Protein AF-A0A2D6PUM5-F1 (afdb_monomer_lite)

Sequence (267 aa):
MSTTRRLLLVLLCAFVGPGLAQDPVAIPAAQADPVVQARAKNLAVWRRQYRPQAAALAKEKVTGWVMIVEGMLLPVDGKGKVMPGTRWPDLVALAERLHPGAVHRFLFQVGEDGDQAHFYTMGEFPHGIGSGLVTAVRKATSSGWLSTPHQIWLKSKSNSESTIISEPDPKGIPYVPFSVGAPGGETKVSHAFGFASAFTGPAVVSEETARKLDLARYEIPGTMTLNRHAKCRRARARFVLKKAKADVVVGVAVWPKPAATKKFPPK

Foldseek 3Di:
DDDDDDDDDDDDDDDPDPPPPPDPPPDPPVDPDLLVVFVVLQVVLCVPPVVVCLVVCCVVPVWFKWKGFSNQIPDADPVRHHDGHPDQVVVVVVCCVVPVPTLAMEIDTRPPAAEAEFEFPPLVDQKAFEPQQVVQQVVQLPDDDPDDDQFDWDDDPPGDTDTDGFDQDVVRQTWAFWQKAAPNDDRDDTDTHGYGHRTPFGMGHEPVVCVVRSQSRYFGHYWYHYPVPWTFTKGWMWIQRPVSRGTGIGIYTHGYDPPPPPPPPDD

Radius of gyration: 25.67 Å; chains: 1; bounding box: 77×76×67 Å

Structure (mmCIF, N/CA/C/O backbone):
data_AF-A0A2D6PUM5-F1
#
_entry.id   AF-A0A2D6PUM5-F1
#
loop_
_atom_site.group_PDB
_atom_site.id
_atom_site.type_symbol
_atom_site.label_atom_id
_atom_site.label_alt_id
_atom_site.label_comp_id
_atom_site.label_asym_id
_atom_site.label_entity_id
_atom_site.label_seq_id
_atom_site.pdbx_PDB_ins_code
_atom_site.Cartn_x
_atom_site.Cartn_y
_atom_site.Cartn_z
_atom_site.occupancy
_atom_site.B_iso_or_equiv
_atom_site.auth_seq_id
_atom_site.auth_comp_id
_atom_site.auth_asym_id
_atom_site.auth_atom_id
_atom_site.pdbx_PDB_model_num
ATOM 1 N N . MET A 1 1 ? -45.441 60.726 -34.468 1.00 38.09 1 MET A N 1
ATOM 2 C CA . MET A 1 1 ? -45.667 60.551 -35.921 1.00 38.09 1 MET A CA 1
ATOM 3 C C . MET A 1 1 ? -45.031 59.215 -36.298 1.00 38.09 1 MET A C 1
ATOM 5 O O . MET A 1 1 ? -43.827 59.094 -36.152 1.00 38.09 1 MET A O 1
ATOM 9 N N . SER A 1 2 ? -45.809 58.123 -36.328 1.00 35.41 2 SER A N 1
ATOM 10 C CA . SER A 1 2 ? -46.219 57.402 -37.560 1.00 35.41 2 SER A CA 1
ATOM 11 C C . SER A 1 2 ? -45.014 57.138 -38.485 1.00 35.41 2 SER A C 1
ATOM 13 O O . SER A 1 2 ? -44.373 58.089 -38.906 1.00 35.41 2 SER A O 1
ATOM 15 N N . THR A 1 3 ? -44.646 55.921 -38.905 1.00 38.31 3 THR A N 1
ATOM 16 C CA . THR A 1 3 ? -45.496 54.975 -39.652 1.00 38.31 3 THR A CA 1
ATOM 17 C C . THR A 1 3 ? -44.756 53.627 -39.822 1.00 38.31 3 THR A C 1
ATOM 19 O O . THR A 1 3 ? -43.694 53.568 -40.425 1.00 38.31 3 THR A O 1
ATOM 22 N N . THR A 1 4 ? -45.327 52.551 -39.279 1.00 42.25 4 THR A N 1
ATOM 23 C CA . THR A 1 4 ? -45.707 51.321 -40.003 1.00 42.25 4 THR A CA 1
ATOM 24 C C . THR A 1 4 ? -44.748 50.696 -41.036 1.00 42.25 4 THR A C 1
ATOM 26 O O . THR A 1 4 ? -44.606 51.205 -42.143 1.00 42.25 4 THR A O 1
ATOM 29 N N . ARG A 1 5 ? -44.312 49.451 -40.782 1.00 45.69 5 ARG A N 1
ATOM 30 C CA . ARG A 1 5 ? -44.254 48.393 -41.812 1.00 45.69 5 ARG A CA 1
ATOM 31 C C . ARG A 1 5 ? -44.443 47.003 -41.189 1.00 45.69 5 ARG A C 1
ATOM 33 O O . ARG A 1 5 ? -43.715 46.601 -40.290 1.00 45.69 5 ARG A O 1
ATOM 40 N N . ARG A 1 6 ? -45.498 46.336 -41.664 1.00 45.53 6 ARG A N 1
ATOM 41 C CA . ARG A 1 6 ? -45.898 44.939 -41.433 1.00 45.53 6 ARG A CA 1
ATOM 42 C C . ARG A 1 6 ? -45.145 44.001 -42.398 1.00 45.53 6 ARG A C 1
ATOM 44 O O . ARG A 1 6 ? -44.575 44.489 -43.368 1.00 45.53 6 ARG A O 1
ATOM 51 N N . LEU A 1 7 ? -45.353 42.692 -42.179 1.00 34.62 7 LEU A N 1
ATOM 52 C CA . LEU A 1 7 ? -45.006 41.486 -42.966 1.00 34.62 7 LEU A CA 1
ATOM 53 C C . LEU A 1 7 ? -43.683 40.818 -42.538 1.00 34.62 7 LEU A C 1
ATOM 55 O O . LEU A 1 7 ? -42.692 41.503 -42.360 1.00 34.62 7 LEU A O 1
ATOM 59 N N . LEU A 1 8 ? -43.569 39.497 -42.368 1.00 34.12 8 LEU A N 1
ATOM 60 C CA . LEU A 1 8 ? -44.493 38.382 -42.576 1.00 34.12 8 LEU A CA 1
ATOM 61 C C . LEU A 1 8 ? -44.061 37.209 -41.673 1.00 34.12 8 LEU A C 1
ATOM 63 O O . LEU A 1 8 ? -42.883 36.998 -41.406 1.00 34.12 8 LEU A O 1
ATOM 67 N N . LEU A 1 9 ? -45.066 36.462 -41.240 1.00 35.41 9 LEU A N 1
ATOM 68 C CA . LEU A 1 9 ? -45.061 35.199 -40.519 1.00 35.41 9 LEU A CA 1
ATOM 69 C C . LEU A 1 9 ? -44.322 34.081 -41.292 1.00 35.41 9 LEU A C 1
ATOM 71 O O . LEU A 1 9 ? -44.677 33.826 -42.439 1.00 35.41 9 LEU A O 1
ATOM 75 N N . VAL A 1 10 ? -43.415 33.341 -40.643 1.00 37.53 10 VAL A N 1
ATOM 76 C CA . VAL A 1 10 ? -43.254 31.888 -40.859 1.00 37.53 10 VAL A CA 1
ATOM 77 C C . VAL A 1 10 ? -43.037 31.240 -39.493 1.00 37.53 10 VAL A C 1
ATOM 79 O O . VAL A 1 10 ? -41.957 31.299 -38.909 1.00 37.53 10 VAL A O 1
ATOM 82 N N . LEU A 1 11 ? -44.116 30.653 -38.974 1.00 39.69 11 LEU A N 1
ATOM 83 C CA . LEU A 1 11 ? -44.090 29.677 -37.892 1.00 39.69 11 LEU A CA 1
ATOM 84 C C . LEU A 1 11 ? -43.298 28.449 -38.361 1.00 39.69 11 LEU A C 1
ATOM 86 O O . LEU A 1 11 ? -43.708 27.787 -39.313 1.00 39.69 11 LEU A O 1
ATOM 90 N N . LEU A 1 12 ? -42.238 28.087 -37.642 1.00 36.56 12 LEU A N 1
ATOM 91 C CA . LEU A 1 12 ? -41.790 26.699 -37.571 1.00 36.56 12 LEU A CA 1
ATOM 92 C C . LEU A 1 12 ? -41.912 26.247 -36.115 1.00 36.56 12 LEU A C 1
ATOM 94 O O . LEU A 1 12 ? -41.059 26.518 -35.273 1.00 36.56 12 LEU A O 1
ATOM 98 N N . CYS A 1 13 ? -43.028 25.583 -35.820 1.00 34.75 13 CYS A N 1
ATOM 99 C CA . CYS A 1 13 ? -43.214 24.817 -34.598 1.00 34.75 13 CYS A CA 1
ATOM 100 C C . CYS A 1 13 ? -42.279 23.602 -34.635 1.00 34.75 13 CYS A C 1
ATOM 102 O O . CYS A 1 13 ? -42.628 22.564 -35.192 1.00 34.75 13 CYS A O 1
ATOM 104 N N . ALA A 1 14 ? -41.098 23.717 -34.031 1.00 41.81 14 ALA A N 1
ATOM 105 C CA . ALA A 1 14 ? -40.352 22.548 -33.595 1.00 41.81 14 ALA A CA 1
ATOM 106 C C . ALA A 1 14 ? -40.875 22.148 -32.210 1.00 41.81 14 ALA A C 1
ATOM 108 O O . ALA A 1 14 ? -40.694 22.862 -31.225 1.00 41.81 14 ALA A O 1
ATOM 109 N N . PHE A 1 15 ? -41.570 21.014 -32.170 1.00 41.03 15 PHE A N 1
ATOM 110 C CA . PHE A 1 15 ? -41.947 20.285 -30.965 1.00 41.03 15 PHE A CA 1
ATOM 111 C C . PHE A 1 15 ? -40.703 20.054 -30.086 1.00 41.03 15 PHE A C 1
ATOM 113 O O . PHE A 1 15 ? -39.905 19.158 -30.350 1.00 41.03 15 PHE A O 1
ATOM 120 N N . VAL A 1 16 ? -40.537 20.846 -29.027 1.00 43.94 16 VAL A N 1
ATOM 121 C CA . VAL A 1 16 ? -39.668 20.489 -27.900 1.00 43.94 16 VAL A CA 1
ATOM 122 C C . VAL A 1 16 ? -40.569 19.799 -26.888 1.00 43.94 16 VAL A C 1
ATOM 124 O O . VAL A 1 16 ? -41.205 20.439 -26.054 1.00 43.94 16 VAL A O 1
ATOM 127 N N . GLY A 1 17 ? -40.687 18.478 -27.019 1.00 40.34 17 GLY A N 1
ATOM 128 C CA . GLY A 1 17 ? -41.239 17.667 -25.941 1.00 40.34 17 GLY A CA 1
ATOM 129 C C . GLY A 1 17 ? -40.363 17.837 -24.693 1.00 40.34 17 GLY A C 1
ATOM 130 O O . GLY A 1 17 ? -39.141 17.950 -24.833 1.00 40.34 17 GLY A O 1
ATOM 131 N N . PRO A 1 18 ? -40.939 17.877 -23.480 1.00 45.28 18 PRO A N 1
ATOM 132 C CA . PRO A 1 18 ? -40.152 17.856 -22.261 1.00 45.28 18 PRO A CA 1
ATOM 133 C C . PRO A 1 18 ? -39.389 16.533 -22.236 1.00 45.28 18 PRO A C 1
ATOM 135 O O . PRO A 1 18 ? -39.966 15.467 -22.021 1.00 45.28 18 PRO A O 1
ATOM 138 N N . GLY A 1 19 ? -38.091 16.599 -22.528 1.00 39.41 19 GLY A N 1
ATOM 139 C CA . GLY A 1 19 ? -37.183 15.490 -22.309 1.00 39.41 19 GLY A CA 1
ATOM 140 C C . GLY A 1 19 ? -37.269 15.135 -20.836 1.00 39.41 19 GLY A C 1
ATOM 141 O O . GLY A 1 19 ? -36.819 15.905 -19.989 1.00 39.41 19 GLY A O 1
ATOM 142 N N . LEU A 1 20 ? -37.906 14.000 -20.548 1.00 45.59 20 LEU A N 1
ATOM 143 C CA . LEU A 1 20 ? -37.844 13.347 -19.255 1.00 45.59 20 LEU A CA 1
ATOM 144 C C . LEU A 1 20 ? -36.367 13.280 -18.882 1.00 45.59 20 LEU A C 1
ATOM 146 O O . LEU A 1 20 ? -35.587 12.585 -19.537 1.00 45.59 20 LEU A O 1
ATOM 150 N N . ALA A 1 21 ? -35.987 14.054 -17.868 1.00 47.25 21 ALA A N 1
ATOM 151 C CA . ALA A 1 21 ? -34.760 13.819 -17.144 1.00 47.25 21 ALA A CA 1
ATOM 152 C C . ALA A 1 21 ? -34.823 12.352 -16.719 1.00 47.25 21 ALA A C 1
ATOM 154 O O . ALA A 1 21 ? -35.647 11.976 -15.888 1.00 47.25 21 ALA A O 1
ATOM 155 N N . GLN A 1 22 ? -34.047 11.500 -17.386 1.00 42.59 22 GLN A N 1
ATOM 156 C CA . GLN A 1 22 ? -33.879 10.135 -16.934 1.00 42.59 22 GLN A CA 1
ATOM 157 C C . GLN A 1 22 ? -33.161 10.244 -15.598 1.00 42.59 22 GLN A C 1
ATOM 159 O O . GLN A 1 22 ? -31.968 10.553 -15.551 1.00 42.59 22 GLN A O 1
ATOM 164 N N . ASP A 1 23 ? -33.921 10.054 -14.522 1.00 41.12 23 ASP A N 1
ATOM 165 C CA . ASP A 1 23 ? -33.363 9.828 -13.202 1.00 41.12 23 ASP A CA 1
ATOM 166 C C . ASP A 1 23 ? -32.249 8.780 -13.335 1.00 41.12 23 ASP A C 1
ATOM 168 O O . ASP A 1 23 ? -32.427 7.783 -14.050 1.00 41.12 23 ASP A O 1
ATOM 172 N N . PRO A 1 24 ? -31.075 8.996 -12.715 1.00 45.03 24 PRO A N 1
ATOM 173 C CA . PRO A 1 24 ? -29.988 8.038 -12.788 1.00 45.03 24 PRO A CA 1
ATOM 174 C C . PRO A 1 24 ? -30.514 6.692 -12.301 1.00 45.03 24 PRO A C 1
ATOM 176 O O . PRO A 1 24 ? -30.893 6.557 -11.139 1.00 45.03 24 PRO A O 1
ATOM 179 N N . VAL A 1 25 ? -30.566 5.717 -13.214 1.00 48.34 25 VAL A N 1
ATOM 180 C CA . VAL A 1 25 ? -31.029 4.355 -12.944 1.00 48.34 25 VAL A CA 1
ATOM 181 C C . VAL A 1 25 ? -30.258 3.836 -11.737 1.00 48.34 25 VAL A C 1
ATOM 183 O O . VAL A 1 25 ? -29.065 3.532 -11.820 1.00 48.34 25 VAL A O 1
ATOM 186 N N . ALA A 1 26 ? -30.936 3.787 -10.592 1.00 49.44 26 ALA A N 1
ATOM 187 C CA . ALA A 1 26 ? -30.396 3.226 -9.374 1.00 49.44 26 ALA A CA 1
ATOM 188 C C . ALA A 1 26 ? -30.191 1.731 -9.621 1.00 49.44 26 ALA A C 1
ATOM 190 O O . ALA A 1 26 ? -31.147 0.959 -9.679 1.00 49.44 26 ALA A O 1
ATOM 191 N N . ILE A 1 27 ? -28.935 1.327 -9.811 1.00 46.16 27 ILE A N 1
ATOM 192 C CA . ILE A 1 27 ? -28.561 -0.085 -9.839 1.00 46.16 27 ILE A CA 1
ATOM 193 C C . ILE A 1 27 ? -29.029 -0.682 -8.502 1.00 46.16 27 ILE A C 1
ATOM 195 O O . ILE A 1 27 ? -28.643 -0.154 -7.453 1.00 46.16 27 ILE A O 1
ATOM 199 N N . PRO A 1 28 ? -29.852 -1.747 -8.499 1.00 47.81 28 PRO A N 1
ATOM 200 C CA . PRO A 1 28 ? -30.287 -2.381 -7.265 1.00 47.81 28 PRO A CA 1
ATOM 201 C C . PRO A 1 28 ? -29.067 -2.754 -6.418 1.00 47.81 28 PRO A C 1
ATOM 203 O O . PRO A 1 28 ? -28.165 -3.453 -6.884 1.00 47.81 28 PRO A O 1
ATOM 206 N N . ALA A 1 29 ? -29.043 -2.317 -5.156 1.00 53.16 29 ALA A N 1
ATOM 207 C CA . ALA A 1 29 ? -27.948 -2.580 -4.216 1.00 53.16 29 ALA A CA 1
ATOM 208 C C . ALA A 1 29 ? -27.622 -4.084 -4.048 1.00 53.16 29 ALA A C 1
ATOM 210 O O . ALA A 1 29 ? -26.542 -4.436 -3.581 1.00 53.16 29 ALA A O 1
ATOM 211 N N . ALA A 1 30 ? -28.525 -4.972 -4.477 1.00 52.59 30 ALA A N 1
ATOM 212 C CA . ALA A 1 30 ? -28.410 -6.424 -4.396 1.00 52.59 30 ALA A CA 1
ATOM 213 C C . ALA A 1 30 ? -27.397 -7.073 -5.371 1.00 52.59 30 ALA A C 1
ATOM 215 O O . ALA A 1 30 ? -27.158 -8.270 -5.253 1.00 52.59 30 ALA A O 1
ATOM 216 N N . GLN A 1 31 ? -26.786 -6.334 -6.309 1.00 56.00 31 GLN A N 1
ATOM 217 C CA . GLN A 1 31 ? -25.815 -6.895 -7.275 1.00 56.00 31 GLN A CA 1
ATOM 218 C C . GLN A 1 31 ? -24.458 -6.177 -7.327 1.00 56.00 31 GLN A C 1
ATOM 220 O O . GLN A 1 31 ? -23.627 -6.487 -8.180 1.00 56.00 31 GLN A O 1
ATOM 225 N N . ALA A 1 32 ? -24.196 -5.216 -6.438 1.00 63.53 32 ALA A N 1
ATOM 226 C CA . ALA A 1 32 ? -22.901 -4.542 -6.437 1.00 63.53 32 ALA A CA 1
ATOM 227 C C . ALA A 1 32 ? -21.788 -5.506 -5.983 1.00 63.53 32 ALA A C 1
ATOM 229 O O . ALA A 1 32 ? -21.935 -6.169 -4.958 1.00 63.53 32 ALA A O 1
ATOM 230 N N . ASP A 1 33 ? -20.682 -5.547 -6.733 1.00 87.12 33 ASP A N 1
ATOM 231 C CA . ASP A 1 33 ? -19.465 -6.309 -6.417 1.00 87.12 33 ASP A CA 1
ATOM 232 C C . ASP A 1 33 ? -19.110 -6.183 -4.915 1.00 87.12 33 ASP A C 1
ATOM 234 O O . ASP A 1 33 ? -18.965 -5.053 -4.422 1.00 87.12 33 ASP A O 1
ATOM 238 N N . PRO A 1 34 ? -18.965 -7.301 -4.169 1.00 89.19 34 PRO A N 1
ATOM 239 C CA . PRO A 1 34 ? -18.638 -7.283 -2.743 1.00 89.19 34 PRO A CA 1
ATOM 240 C C . PRO A 1 34 ? -17.419 -6.419 -2.398 1.00 89.19 34 PRO A C 1
ATOM 242 O O . PRO A 1 34 ? -17.405 -5.748 -1.364 1.00 89.19 34 PRO A O 1
ATOM 245 N N . VAL A 1 35 ? -16.413 -6.373 -3.277 1.00 90.38 35 VAL A N 1
ATOM 246 C CA . VAL A 1 35 ? -15.216 -5.542 -3.093 1.00 90.38 35 VAL A CA 1
ATOM 247 C C . VAL A 1 35 ? -15.573 -4.058 -3.164 1.00 90.38 35 VAL A C 1
ATOM 249 O O . VAL A 1 35 ? -15.095 -3.268 -2.349 1.00 90.38 35 VAL A O 1
ATOM 252 N N . VAL A 1 36 ? -16.454 -3.663 -4.088 1.00 91.44 36 VAL A N 1
ATOM 253 C CA . VAL A 1 36 ? -16.921 -2.274 -4.232 1.00 91.44 36 VAL A CA 1
ATOM 254 C C . VAL A 1 36 ? -17.719 -1.840 -3.003 1.00 91.44 36 VAL A C 1
ATOM 256 O O . VAL A 1 36 ? -17.494 -0.740 -2.489 1.00 91.44 36 VAL A O 1
ATOM 259 N N . GLN A 1 37 ? -18.594 -2.705 -2.485 1.00 93.06 37 GLN A N 1
ATOM 260 C CA . GLN A 1 37 ? -19.361 -2.426 -1.267 1.00 93.06 37 GLN A CA 1
ATOM 261 C C . GLN A 1 37 ? -18.444 -2.273 -0.044 1.00 93.06 37 GLN A C 1
ATOM 263 O O . GLN A 1 37 ? -18.516 -1.269 0.674 1.00 93.06 37 GLN A O 1
ATOM 268 N N . ALA A 1 38 ? -17.524 -3.221 0.160 1.00 95.00 38 ALA A N 1
ATOM 269 C CA . ALA A 1 38 ? -16.560 -3.181 1.258 1.00 95.00 38 ALA A CA 1
ATOM 270 C C . ALA A 1 38 ? -15.644 -1.947 1.169 1.00 95.00 38 ALA A C 1
ATOM 272 O O . ALA A 1 38 ? -15.380 -1.272 2.172 1.00 95.00 38 ALA A O 1
ATOM 273 N N . ARG A 1 39 ? -15.216 -1.576 -0.043 1.00 95.38 39 ARG A N 1
ATOM 274 C CA . ARG A 1 39 ? -14.458 -0.346 -0.290 1.00 95.38 39 ARG A CA 1
ATOM 275 C C . ARG A 1 39 ? -15.256 0.904 0.061 1.00 95.38 39 ARG A C 1
ATOM 277 O O . ARG A 1 39 ? -14.719 1.784 0.732 1.00 95.38 39 ARG A O 1
ATOM 284 N N . ALA A 1 40 ? -16.521 0.994 -0.346 1.00 95.44 40 ALA A N 1
ATOM 285 C CA . ALA A 1 40 ? -17.383 2.131 -0.023 1.00 95.44 40 ALA A CA 1
ATOM 286 C C . ALA A 1 40 ? -17.580 2.286 1.496 1.00 95.44 40 ALA A C 1
ATOM 288 O O . ALA A 1 40 ? -17.443 3.391 2.030 1.00 95.44 40 ALA A O 1
ATOM 289 N N . LYS A 1 41 ? -17.803 1.171 2.205 1.00 96.56 41 LYS A N 1
ATOM 290 C CA . LYS A 1 41 ? -17.905 1.119 3.672 1.00 96.56 41 LYS A CA 1
ATOM 291 C C . LYS A 1 41 ? -16.633 1.649 4.344 1.00 96.56 41 LYS A C 1
ATOM 293 O O . LYS A 1 41 ? -16.700 2.545 5.188 1.00 96.56 41 LYS A O 1
ATOM 298 N N . ASN A 1 42 ? -15.464 1.169 3.916 1.00 97.69 42 ASN A N 1
ATOM 299 C CA . ASN A 1 42 ? -14.179 1.634 4.441 1.00 97.69 42 ASN A CA 1
ATOM 300 C C . ASN A 1 42 ? -13.926 3.113 4.102 1.00 97.69 42 ASN A C 1
ATOM 302 O O . ASN A 1 42 ? -13.385 3.858 4.919 1.00 97.69 42 ASN A O 1
ATOM 306 N N . LEU A 1 43 ? -14.351 3.574 2.922 1.00 97.12 43 LEU A N 1
ATOM 307 C CA . LEU A 1 43 ? -14.170 4.962 2.494 1.00 97.12 43 LEU A CA 1
ATOM 308 C C . LEU A 1 43 ? -15.006 5.925 3.337 1.00 97.12 43 LEU A C 1
ATOM 310 O O . LEU A 1 43 ? -14.530 7.006 3.687 1.00 97.12 43 LEU A O 1
ATOM 314 N N . ALA A 1 44 ? -16.222 5.528 3.713 1.00 97.69 44 ALA A N 1
ATOM 315 C CA . ALA A 1 44 ? -17.059 6.305 4.619 1.00 97.69 44 ALA A CA 1
ATOM 316 C C . ALA A 1 44 ? -16.393 6.494 5.994 1.00 97.69 44 ALA A C 1
ATOM 318 O O . ALA A 1 44 ? -16.480 7.573 6.580 1.00 97.69 44 ALA A O 1
ATOM 319 N N . VAL A 1 45 ? -15.694 5.476 6.501 1.00 97.50 45 VAL A N 1
ATOM 320 C CA . VAL A 1 45 ? -14.939 5.559 7.763 1.00 97.50 45 VAL A CA 1
ATOM 321 C C . VAL A 1 45 ? -13.687 6.406 7.617 1.00 97.50 45 VAL A C 1
ATOM 323 O O . VAL A 1 45 ? -13.441 7.265 8.461 1.00 97.50 45 VAL A O 1
ATOM 326 N N . TRP A 1 46 ? -12.944 6.252 6.518 1.00 97.06 46 TRP A N 1
ATOM 327 C CA . TRP A 1 46 ? -11.786 7.102 6.235 1.00 97.06 46 TRP A CA 1
ATOM 328 C C . TRP A 1 46 ? -12.178 8.584 6.243 1.00 97.06 46 TRP A C 1
ATOM 330 O O . TRP A 1 46 ? -11.536 9.388 6.914 1.00 97.06 46 TRP A O 1
ATOM 340 N N . ARG A 1 47 ? -13.284 8.938 5.572 1.00 96.81 47 ARG A N 1
ATOM 341 C CA . ARG A 1 47 ? -13.781 10.321 5.507 1.00 96.81 47 ARG A CA 1
ATOM 342 C C . ARG A 1 47 ? -14.278 10.845 6.852 1.00 96.81 47 ARG A C 1
ATOM 344 O O . ARG A 1 47 ? -13.992 11.992 7.174 1.00 96.81 47 ARG A O 1
ATOM 351 N N . ARG A 1 48 ? -15.043 10.042 7.599 1.00 96.88 48 ARG A N 1
ATOM 352 C CA . ARG A 1 48 ? -15.727 10.498 8.822 1.00 96.88 48 ARG A CA 1
ATOM 353 C C . ARG A 1 48 ? -14.857 10.444 10.074 1.00 96.88 48 ARG A C 1
ATOM 355 O O . ARG A 1 48 ? -15.012 11.300 10.931 1.00 96.88 48 ARG A O 1
ATOM 362 N N . GLN A 1 49 ? -13.978 9.451 10.195 1.00 95.19 49 GLN A N 1
ATOM 363 C CA . GLN A 1 49 ? -13.226 9.198 11.430 1.00 95.19 49 GLN A CA 1
ATOM 364 C C . GLN A 1 49 ? -11.743 9.554 11.296 1.00 95.19 49 GLN A C 1
ATOM 366 O O . GLN A 1 49 ? -11.217 10.283 12.134 1.00 95.19 49 GLN A O 1
ATOM 371 N N . TYR A 1 50 ? -11.069 9.082 10.241 1.00 95.44 50 TYR A N 1
ATOM 372 C CA . TYR A 1 50 ? -9.623 9.283 10.092 1.00 95.44 50 TYR A CA 1
ATOM 373 C C . TYR A 1 50 ? -9.268 10.685 9.571 1.00 95.44 50 TYR A C 1
ATOM 375 O O . TYR A 1 50 ? -8.472 11.390 10.188 1.00 95.44 50 TYR A O 1
ATOM 383 N N . ARG A 1 51 ? -9.872 11.120 8.454 1.00 95.25 51 ARG A N 1
ATOM 384 C CA . ARG A 1 51 ? -9.503 12.365 7.755 1.00 95.25 51 ARG A CA 1
ATOM 385 C C . ARG A 1 51 ? -9.524 13.619 8.647 1.00 95.25 51 ARG A C 1
ATOM 387 O O . ARG A 1 51 ? -8.587 14.406 8.524 1.00 95.25 51 ARG A O 1
ATOM 394 N N . PRO A 1 52 ? -10.495 13.816 9.564 1.00 94.44 52 PRO A N 1
ATOM 395 C CA . PRO A 1 52 ? -10.488 14.970 10.470 1.00 94.44 52 PRO A CA 1
ATOM 396 C C . PRO A 1 52 ? -9.275 15.019 11.412 1.00 94.44 52 PRO A C 1
ATOM 398 O O . PRO A 1 52 ? -8.878 16.092 11.851 1.00 94.44 52 PRO A O 1
ATOM 401 N N . GLN A 1 53 ? -8.673 13.866 11.712 1.00 93.00 53 GLN A N 1
ATOM 402 C CA . GLN A 1 53 ? -7.553 13.733 12.647 1.00 93.00 53 GLN A CA 1
ATOM 403 C C . GLN A 1 53 ? -6.196 13.624 11.930 1.00 93.00 53 GLN A C 1
ATOM 405 O O . GLN A 1 53 ? -5.154 13.740 12.572 1.00 93.00 53 GLN A O 1
ATOM 410 N N . ALA A 1 54 ? -6.184 13.432 10.604 1.00 92.12 54 ALA A N 1
ATOM 411 C CA . ALA A 1 54 ? -4.987 13.109 9.823 1.00 92.12 54 ALA A CA 1
ATOM 412 C C . ALA A 1 54 ? -3.853 14.137 9.984 1.00 92.12 54 ALA A C 1
ATOM 414 O O . ALA A 1 54 ? -2.701 13.758 10.177 1.00 92.12 54 ALA A O 1
ATOM 415 N N . ALA A 1 55 ? -4.171 15.436 9.972 1.00 91.00 55 ALA A N 1
ATOM 416 C CA . ALA A 1 55 ? -3.169 16.494 10.120 1.00 91.00 55 ALA A CA 1
ATOM 417 C C . ALA A 1 55 ? -2.531 16.524 11.520 1.00 91.00 55 ALA A C 1
ATOM 419 O O . ALA A 1 55 ? -1.340 16.805 11.644 1.00 91.00 55 ALA A O 1
ATOM 420 N N . ALA A 1 56 ? -3.302 16.226 12.571 1.00 90.94 56 ALA A N 1
ATOM 421 C CA . ALA A 1 56 ? -2.778 16.124 13.932 1.00 90.94 56 ALA A CA 1
ATOM 422 C C . ALA A 1 56 ? -1.902 14.871 14.081 1.00 90.94 56 ALA A C 1
ATOM 424 O O . ALA A 1 56 ? -0.766 14.960 14.543 1.00 90.94 56 ALA A O 1
ATOM 425 N N . LEU A 1 57 ? -2.380 13.727 13.579 1.00 91.75 57 LEU A N 1
ATOM 426 C CA . LEU A 1 57 ? -1.625 12.473 13.579 1.00 91.75 57 LEU A CA 1
ATOM 427 C C . LEU A 1 57 ? -0.296 12.600 12.825 1.00 91.75 57 LEU A C 1
ATOM 429 O O . LEU A 1 57 ? 0.711 12.088 13.300 1.00 91.75 57 LEU A O 1
ATOM 433 N N . ALA A 1 58 ? -0.267 13.299 11.687 1.00 88.75 58 ALA A N 1
ATOM 434 C CA . ALA A 1 58 ? 0.953 13.488 10.901 1.00 88.75 58 ALA A CA 1
ATOM 435 C C . ALA A 1 58 ? 2.021 14.310 11.641 1.00 88.75 58 ALA A C 1
ATOM 437 O O . ALA A 1 58 ? 3.212 14.073 11.448 1.00 88.75 58 ALA A O 1
ATOM 438 N N . LYS A 1 59 ? 1.607 15.245 12.509 1.00 87.56 59 LYS A N 1
ATOM 439 C CA . LYS A 1 59 ? 2.521 16.017 13.365 1.00 87.56 59 LYS A CA 1
ATOM 440 C C . LYS A 1 59 ? 3.089 15.173 14.507 1.00 87.56 59 LYS A C 1
ATOM 442 O O . LYS A 1 59 ? 4.261 15.311 14.834 1.00 87.56 59 LYS A O 1
ATOM 447 N N . GLU A 1 60 ? 2.270 14.307 15.104 1.00 84.69 60 GLU A N 1
ATOM 448 C CA . GLU A 1 60 ? 2.650 13.501 16.274 1.00 84.69 60 GLU A CA 1
ATOM 449 C C . GLU A 1 60 ? 3.383 12.201 15.908 1.00 84.69 60 GLU A C 1
ATOM 451 O O . GLU A 1 60 ? 4.264 11.747 16.637 1.00 84.69 60 GLU A O 1
ATOM 456 N N . LYS A 1 61 ? 3.010 11.563 14.794 1.00 69.00 61 LYS A N 1
ATOM 457 C CA . LYS A 1 61 ? 3.494 10.240 14.383 1.00 69.00 61 LYS A CA 1
ATOM 458 C C . LYS A 1 61 ? 3.704 10.178 12.873 1.00 69.00 61 LYS A C 1
ATOM 460 O O . LYS A 1 61 ? 2.871 9.657 12.136 1.00 69.00 61 LYS A O 1
ATOM 465 N N . VAL A 1 62 ? 4.877 10.628 12.431 1.00 65.25 62 VAL A N 1
ATOM 466 C CA . VAL A 1 62 ? 5.260 10.734 11.008 1.00 65.25 62 VAL A CA 1
ATOM 467 C C . VAL A 1 62 ? 5.231 9.385 10.252 1.00 65.25 62 VAL A C 1
ATOM 469 O O . VAL A 1 62 ? 5.210 9.375 9.027 1.00 65.25 62 VAL A O 1
ATOM 472 N N . THR A 1 63 ? 5.224 8.231 10.934 1.00 78.44 63 THR A N 1
ATOM 473 C CA . THR A 1 63 ? 5.376 6.908 10.282 1.00 78.44 63 THR A CA 1
ATOM 474 C C . THR A 1 63 ? 4.445 5.801 10.789 1.00 78.44 63 THR A C 1
ATOM 476 O O . THR A 1 63 ? 4.626 4.633 10.429 1.00 78.44 63 THR A O 1
ATOM 479 N N . GLY A 1 64 ? 3.452 6.139 11.616 1.00 92.12 64 GLY A N 1
ATOM 480 C CA . GLY A 1 64 ? 2.533 5.152 12.184 1.00 92.12 64 GLY A CA 1
ATOM 481 C C . GLY A 1 64 ? 1.613 4.524 11.134 1.00 92.12 64 GLY A C 1
ATOM 482 O O . GLY A 1 64 ? 1.242 5.169 10.156 1.00 92.12 64 GLY A O 1
ATOM 483 N N . TRP A 1 65 ? 1.231 3.267 11.341 1.00 95.38 65 TRP A N 1
ATOM 484 C CA . TRP A 1 65 ? 0.366 2.516 10.435 1.00 95.38 65 TRP A CA 1
ATOM 485 C C . TRP A 1 65 ? -1.097 2.556 10.867 1.00 95.38 65 TRP A C 1
ATOM 487 O O . TRP A 1 65 ? -1.411 2.478 12.056 1.00 95.38 65 TRP A O 1
ATOM 497 N N . VAL A 1 66 ? -1.988 2.624 9.880 1.00 96.56 66 VAL A N 1
ATOM 498 C CA . VAL A 1 66 ? -3.440 2.617 10.054 1.00 96.56 66 VAL A CA 1
ATOM 499 C C . VAL A 1 66 ? -4.059 1.625 9.076 1.00 96.56 66 VAL A C 1
ATOM 501 O O . VAL A 1 66 ? -3.603 1.471 7.938 1.00 96.56 66 VAL A O 1
ATOM 504 N N . MET A 1 67 ? -5.114 0.952 9.524 1.00 97.44 67 MET A N 1
ATOM 505 C CA . MET A 1 67 ? -5.943 0.092 8.697 1.00 97.44 67 MET A CA 1
ATOM 506 C C . MET A 1 67 ? -7.419 0.470 8.831 1.00 97.44 67 MET A C 1
ATOM 508 O O . MET A 1 67 ? -7.879 0.827 9.910 1.00 97.44 67 MET A O 1
ATOM 512 N N . ILE A 1 68 ? -8.174 0.371 7.738 1.00 97.94 68 ILE A N 1
ATOM 513 C CA . ILE A 1 68 ? -9.638 0.384 7.775 1.00 97.94 68 ILE A CA 1
ATOM 514 C C . ILE A 1 68 ? -10.141 -0.892 7.120 1.00 97.94 68 ILE A C 1
ATOM 516 O O . ILE A 1 68 ? -9.834 -1.155 5.957 1.00 97.94 68 ILE A O 1
ATOM 520 N N . VAL A 1 69 ? -10.911 -1.676 7.860 1.00 97.31 69 VAL A N 1
ATOM 521 C CA . VAL A 1 69 ? -11.419 -2.985 7.442 1.00 97.31 69 VAL A CA 1
ATOM 522 C C . VAL A 1 69 ? -12.856 -3.123 7.911 1.00 97.31 69 VAL A C 1
ATOM 524 O O . VAL A 1 69 ? -13.164 -2.754 9.036 1.00 97.31 69 VAL A O 1
ATOM 527 N N . GLU A 1 70 ? -13.746 -3.610 7.047 1.00 95.62 70 GLU A N 1
ATOM 528 C CA . GLU A 1 70 ? -15.162 -3.808 7.375 1.00 95.62 70 GLU A CA 1
ATOM 529 C C . GLU A 1 70 ? -15.843 -2.607 8.058 1.00 95.62 70 GLU A C 1
ATOM 531 O O . GLU A 1 70 ? -16.719 -2.764 8.907 1.00 95.62 70 GLU A O 1
ATOM 536 N N . GLY A 1 71 ? -15.487 -1.381 7.668 1.00 95.50 71 GLY A N 1
ATOM 537 C CA . GLY A 1 71 ? -16.031 -0.175 8.292 1.00 95.50 71 GLY A CA 1
ATOM 538 C C . GLY A 1 71 ? -15.540 0.072 9.724 1.00 95.50 71 GLY A C 1
ATOM 539 O O . GLY A 1 71 ? -16.210 0.769 10.482 1.00 95.50 71 GLY A O 1
ATOM 540 N N . MET A 1 72 ? -14.374 -0.455 10.086 1.00 95.56 72 MET A N 1
ATOM 541 C CA . MET A 1 72 ? -13.712 -0.224 11.364 1.00 95.56 72 MET A CA 1
ATOM 542 C C . MET A 1 72 ? -12.317 0.353 11.141 1.00 95.56 72 MET A C 1
ATOM 544 O O . MET A 1 72 ? -11.566 -0.137 10.300 1.00 95.56 72 MET A O 1
ATOM 548 N N . LEU A 1 73 ? -11.976 1.400 11.891 1.00 96.25 73 LEU A N 1
ATOM 549 C CA . LEU A 1 73 ? -10.655 2.027 11.902 1.00 96.25 73 LEU A CA 1
ATOM 550 C C . LEU A 1 73 ? -9.776 1.366 12.970 1.00 96.25 73 LEU A C 1
ATOM 552 O O . LEU A 1 73 ? -10.212 1.206 14.106 1.00 96.25 73 LEU A O 1
ATOM 556 N N . LEU A 1 74 ? -8.551 0.983 12.609 1.00 95.56 74 LEU A N 1
ATOM 557 C CA . LEU A 1 74 ? -7.617 0.246 13.461 1.00 95.56 74 LEU A CA 1
ATOM 558 C C . LEU A 1 74 ? -6.184 0.820 13.368 1.00 95.56 74 LEU A C 1
ATOM 560 O O . LEU A 1 74 ? -5.730 1.137 12.266 1.00 95.56 74 LEU A O 1
ATOM 564 N N . PRO A 1 75 ? -5.430 0.887 14.483 1.00 94.00 75 PRO A N 1
ATOM 565 C CA . PRO A 1 75 ? -5.891 0.702 15.858 1.00 94.00 75 PRO A CA 1
ATOM 566 C C . PRO A 1 75 ? -6.626 1.940 16.366 1.00 94.00 75 PRO A C 1
ATOM 568 O O . PRO A 1 75 ? -6.328 3.069 15.965 1.00 94.00 75 PRO A O 1
ATOM 571 N N . VAL A 1 76 ? -7.521 1.722 17.322 1.00 92.56 76 VAL A N 1
ATOM 572 C CA . VAL A 1 76 ? -8.094 2.780 18.155 1.00 92.56 76 VAL A CA 1
ATOM 573 C C . VAL A 1 76 ? -7.852 2.467 19.631 1.00 92.56 76 VAL A C 1
ATOM 575 O O . VAL A 1 76 ? -7.675 1.304 19.992 1.00 92.56 76 VAL A O 1
ATOM 578 N N . ASP A 1 77 ? -7.797 3.491 20.480 1.00 90.06 77 ASP A N 1
ATOM 579 C CA . ASP A 1 77 ? -7.799 3.313 21.934 1.00 90.06 77 ASP A CA 1
ATOM 580 C C . ASP A 1 77 ? -9.201 2.947 22.462 1.00 90.06 77 ASP A C 1
ATOM 582 O O . ASP A 1 77 ? -10.180 2.888 21.715 1.00 90.06 77 ASP A O 1
ATOM 586 N N . GLY A 1 78 ? -9.320 2.739 23.779 1.00 85.00 78 GLY A N 1
ATOM 587 C CA . GLY A 1 78 ? -10.602 2.452 24.438 1.00 85.00 78 GLY A CA 1
ATOM 588 C C . GLY A 1 78 ? -11.644 3.579 24.357 1.00 85.00 78 GLY A C 1
ATOM 589 O O . GLY A 1 78 ? -12.767 3.394 24.814 1.00 85.00 78 GLY A O 1
ATOM 590 N N . LYS A 1 79 ? -11.293 4.739 23.788 1.00 87.38 79 LYS A N 1
ATOM 591 C CA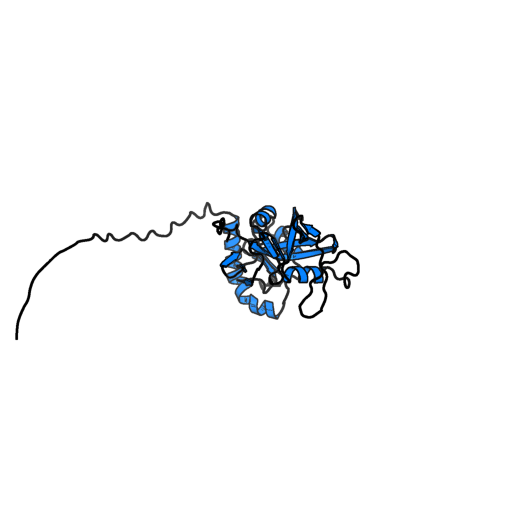 . LYS A 1 79 ? -12.179 5.886 23.544 1.00 87.38 79 LYS A CA 1
ATOM 592 C C . LYS A 1 79 ? -12.458 6.096 22.049 1.00 87.38 79 LYS A C 1
ATOM 594 O O . LYS A 1 79 ? -13.098 7.079 21.684 1.00 87.38 79 LYS A O 1
ATOM 599 N N . GLY A 1 80 ? -11.982 5.204 21.177 1.00 84.19 80 GLY A N 1
ATOM 600 C CA . GLY A 1 80 ? -12.154 5.308 19.728 1.00 84.19 80 GLY A CA 1
ATOM 601 C C . GLY A 1 80 ? -11.198 6.290 19.038 1.00 84.19 80 GLY A C 1
ATOM 602 O O . GLY A 1 80 ? -11.370 6.562 17.848 1.00 84.19 80 GLY A O 1
ATOM 603 N N . LYS A 1 81 ? -10.186 6.826 19.735 1.00 88.81 81 LYS A N 1
ATOM 604 C CA . LYS A 1 81 ? -9.161 7.690 19.130 1.00 88.81 81 LYS A CA 1
ATOM 605 C C . LYS A 1 81 ? -8.168 6.841 18.345 1.00 88.81 81 LYS A C 1
ATOM 607 O O . LYS A 1 81 ? -7.714 5.810 18.830 1.00 88.81 81 LYS A O 1
ATOM 612 N N . VAL A 1 82 ? -7.781 7.295 17.153 1.00 91.00 82 VAL A N 1
ATOM 613 C CA . VAL A 1 82 ? -6.802 6.592 16.308 1.00 91.00 82 VAL A CA 1
ATOM 614 C C . VAL A 1 82 ? -5.450 6.520 17.009 1.00 91.00 82 VAL A C 1
ATOM 616 O O . VAL A 1 82 ? -4.887 7.542 17.399 1.00 91.00 82 VAL A O 1
ATOM 619 N N . MET A 1 83 ? -4.904 5.311 17.106 1.00 91.19 83 MET A N 1
ATOM 620 C CA . MET A 1 83 ? -3.602 5.035 17.704 1.00 91.19 83 MET A CA 1
ATOM 621 C C . MET A 1 83 ? -2.720 4.331 16.678 1.00 91.19 83 MET A C 1
ATOM 623 O O . MET A 1 83 ? -2.647 3.106 16.699 1.00 91.19 83 MET A O 1
ATOM 627 N N . PRO A 1 84 ? -2.045 5.065 15.770 1.00 91.25 84 PRO A N 1
ATOM 628 C CA . PRO A 1 84 ? -1.268 4.445 14.705 1.00 91.25 84 PRO A CA 1
ATOM 629 C C . PRO A 1 84 ? -0.273 3.414 15.248 1.00 91.25 84 PRO A C 1
ATOM 631 O O . PRO A 1 84 ? 0.511 3.716 16.159 1.00 91.25 84 PRO A O 1
ATOM 634 N N . GLY A 1 85 ? -0.335 2.203 14.692 1.00 87.62 85 GLY A N 1
ATOM 635 C CA . GLY A 1 85 ? 0.507 1.075 15.074 1.00 87.62 85 GLY A CA 1
ATOM 636 C C . GLY A 1 85 ? 1.952 1.270 14.621 1.00 87.62 85 GLY A C 1
ATOM 637 O O . GLY A 1 85 ? 2.231 1.996 13.666 1.00 87.62 85 GLY A O 1
ATOM 638 N N . THR A 1 86 ? 2.891 0.612 15.293 1.00 84.00 86 THR A N 1
ATOM 639 C CA . THR A 1 86 ? 4.322 0.711 14.962 1.00 84.00 86 THR A CA 1
ATOM 640 C C . THR A 1 86 ? 4.717 -0.189 13.793 1.00 84.00 86 THR A C 1
ATOM 642 O O . THR A 1 86 ? 5.674 0.119 13.084 1.00 84.00 86 THR A O 1
ATOM 645 N N . ARG A 1 87 ? 3.981 -1.282 13.550 1.00 90.38 87 ARG A N 1
ATOM 646 C CA . ARG A 1 87 ? 4.280 -2.248 12.487 1.00 90.38 87 ARG A CA 1
ATOM 647 C C . ARG A 1 87 ? 3.007 -2.665 11.754 1.00 90.38 87 ARG A C 1
ATOM 649 O O . ARG A 1 87 ? 1.979 -2.939 12.365 1.00 90.38 87 ARG A O 1
ATOM 656 N N . TRP A 1 88 ? 3.090 -2.758 10.429 1.00 90.88 88 TRP A N 1
ATOM 657 C CA . TRP A 1 88 ? 1.975 -3.217 9.600 1.00 90.88 88 TRP A CA 1
ATOM 658 C C . TRP A 1 88 ? 1.580 -4.694 9.811 1.00 90.88 88 TRP A C 1
ATOM 660 O O . TRP A 1 88 ? 0.379 -4.955 9.719 1.00 90.88 88 TRP A O 1
ATOM 670 N N . PRO A 1 89 ? 2.487 -5.662 10.102 1.00 92.44 89 PRO A N 1
ATOM 671 C CA . PRO A 1 89 ? 2.083 -7.059 10.274 1.00 92.44 89 PRO A CA 1
ATOM 672 C C . PRO A 1 89 ? 1.123 -7.230 11.447 1.00 92.44 89 PRO A C 1
ATOM 674 O O . PRO A 1 89 ? 0.155 -7.974 11.333 1.00 92.44 89 PRO A O 1
ATOM 677 N N . ASP A 1 90 ? 1.332 -6.473 12.525 1.00 92.94 90 ASP A N 1
ATOM 678 C CA . ASP A 1 90 ? 0.487 -6.512 13.719 1.00 92.94 90 ASP A CA 1
ATOM 679 C C . ASP A 1 90 ? -0.940 -6.035 13.399 1.00 92.94 90 ASP A C 1
ATOM 681 O O . ASP A 1 90 ? -1.915 -6.607 13.885 1.00 92.94 90 ASP A O 1
ATOM 685 N N . LEU A 1 91 ? -1.085 -5.038 12.514 1.00 92.69 91 LEU A N 1
ATOM 686 C CA . LEU A 1 91 ? -2.397 -4.582 12.038 1.00 92.69 91 LEU A CA 1
ATOM 687 C C . LEU A 1 91 ? -3.080 -5.602 11.139 1.00 92.69 91 LEU A C 1
ATOM 689 O O . LEU A 1 91 ? -4.288 -5.789 11.249 1.00 92.69 91 LEU A O 1
ATOM 693 N N . VAL A 1 92 ? -2.324 -6.245 10.246 1.00 93.38 92 VAL A N 1
ATOM 694 C CA . VAL A 1 92 ? -2.864 -7.309 9.396 1.00 93.38 92 VAL A CA 1
ATOM 695 C C . VAL A 1 92 ? -3.335 -8.467 10.269 1.00 93.38 92 VAL A C 1
ATOM 697 O O . VAL A 1 92 ? -4.479 -8.879 10.133 1.00 93.38 92 VAL A O 1
ATOM 700 N N . ALA A 1 93 ? -2.516 -8.930 11.215 1.00 93.06 93 ALA A N 1
ATOM 701 C CA . ALA A 1 93 ? -2.884 -9.996 12.143 1.00 93.06 93 ALA A CA 1
ATOM 702 C C . ALA A 1 93 ? -4.121 -9.631 12.981 1.00 93.06 93 ALA A C 1
ATOM 704 O O . ALA A 1 93 ? -5.038 -10.441 13.120 1.00 93.06 93 ALA A O 1
ATOM 705 N N . LEU A 1 94 ? -4.192 -8.396 13.492 1.00 93.00 94 LEU A N 1
ATOM 706 C CA . LEU A 1 94 ? -5.365 -7.902 14.213 1.00 93.00 94 LEU A CA 1
ATOM 707 C C . LEU A 1 94 ? -6.621 -7.912 13.332 1.00 93.00 94 LEU A C 1
ATOM 709 O O . LEU A 1 94 ? -7.671 -8.371 13.775 1.00 93.00 94 LEU A O 1
ATOM 713 N N . ALA A 1 95 ? -6.518 -7.434 12.094 1.00 93.62 95 ALA A N 1
ATOM 714 C CA . ALA A 1 95 ? -7.636 -7.396 11.163 1.00 93.62 95 ALA A CA 1
ATOM 715 C C . ALA A 1 95 ? -8.079 -8.786 10.701 1.00 93.62 95 ALA A C 1
ATOM 717 O O . ALA A 1 95 ? -9.276 -9.005 10.580 1.00 93.62 95 ALA A O 1
ATOM 718 N N . GLU A 1 96 ? -7.160 -9.727 10.475 1.00 93.38 96 GLU A N 1
ATOM 719 C CA . GLU A 1 96 ? -7.515 -11.120 10.167 1.00 93.38 96 GLU A CA 1
ATOM 720 C C . GLU A 1 96 ? -8.197 -11.792 11.365 1.00 93.38 96 GLU A C 1
ATOM 722 O O . GLU A 1 96 ? -9.138 -12.555 11.185 1.00 93.38 96 GLU A O 1
ATOM 727 N N . ARG A 1 97 ? -7.792 -11.468 12.600 1.00 94.62 97 ARG A N 1
ATOM 728 C CA . ARG A 1 97 ? -8.459 -11.978 13.806 1.00 94.62 97 ARG A CA 1
ATOM 729 C C . ARG A 1 97 ? -9.877 -11.426 13.973 1.00 94.62 97 ARG A C 1
ATOM 731 O O . ARG A 1 97 ? -10.770 -12.169 14.360 1.00 94.62 97 ARG A O 1
ATOM 738 N N . LEU A 1 98 ? -10.079 -10.129 13.732 1.00 94.62 98 LEU A N 1
ATOM 739 C CA . LEU A 1 98 ? -11.382 -9.470 13.909 1.00 94.62 98 LEU A CA 1
ATOM 740 C C . LEU A 1 98 ? -12.323 -9.681 12.711 1.00 94.62 98 LEU A C 1
ATOM 742 O O . LEU A 1 98 ? -13.535 -9.774 12.880 1.00 94.62 98 LEU A O 1
ATOM 746 N N . HIS A 1 99 ? -11.765 -9.745 11.502 1.00 94.88 99 HIS A N 1
ATOM 747 C CA . HIS A 1 99 ? -1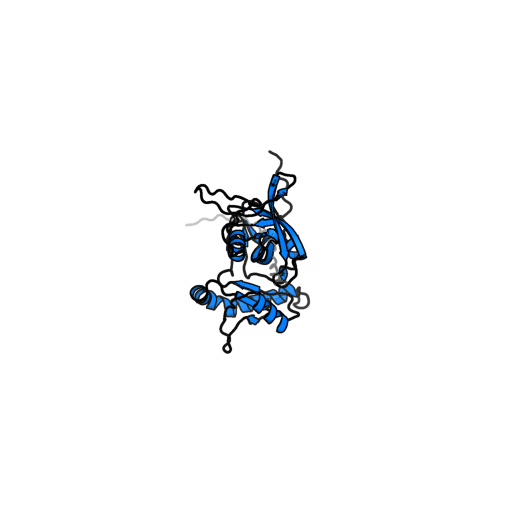2.484 -9.788 10.229 1.00 94.88 99 HIS A CA 1
ATOM 748 C C . HIS A 1 99 ? -11.765 -10.704 9.208 1.00 94.88 99 HIS A C 1
ATOM 750 O O . HIS A 1 99 ? -11.270 -10.220 8.177 1.00 94.88 99 HIS A O 1
ATOM 756 N N . PRO A 1 100 ? -11.720 -12.031 9.449 1.00 92.75 100 PRO A N 1
ATOM 757 C CA . PRO A 1 100 ? -11.003 -12.984 8.588 1.00 92.75 100 PRO A CA 1
ATOM 758 C C . PRO A 1 100 ? -11.563 -13.041 7.157 1.00 92.75 100 PRO A C 1
ATOM 760 O O . PRO A 1 100 ? -10.825 -13.234 6.194 1.00 92.75 100 PRO A O 1
ATOM 763 N N . GLY A 1 101 ? -12.871 -12.810 6.998 1.00 92.19 101 GLY A N 1
ATOM 764 C CA . GLY A 1 101 ? -13.559 -12.804 5.703 1.00 92.19 101 GLY A CA 1
ATOM 765 C C . GLY A 1 101 ? -13.498 -11.480 4.936 1.00 92.19 101 GLY A 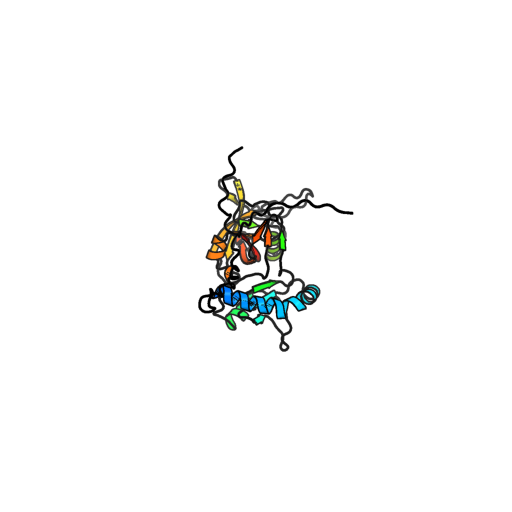C 1
ATOM 766 O O . GLY A 1 101 ? -14.143 -11.360 3.899 1.00 92.19 101 GLY A O 1
ATOM 767 N N . ALA A 1 102 ? -12.772 -10.469 5.427 1.00 94.25 102 ALA A N 1
ATOM 768 C CA . ALA A 1 102 ? -12.763 -9.159 4.783 1.00 94.25 102 ALA A CA 1
ATOM 769 C C . ALA A 1 102 ? -12.122 -9.213 3.385 1.00 94.25 102 ALA A C 1
ATOM 771 O O . ALA A 1 102 ? -10.928 -9.513 3.230 1.00 94.25 102 ALA A O 1
ATOM 772 N N . VAL A 1 103 ? -12.918 -8.842 2.381 1.00 94.19 103 VAL A N 1
ATOM 773 C CA . VAL A 1 103 ? -12.530 -8.829 0.960 1.00 94.19 103 VAL A CA 1
ATOM 774 C C . VAL A 1 103 ? -11.785 -7.554 0.546 1.00 94.19 103 VAL A C 1
ATOM 776 O O . VAL A 1 103 ? -11.137 -7.529 -0.495 1.00 94.19 103 VAL A O 1
ATOM 779 N N . HIS A 1 104 ? -11.832 -6.493 1.360 1.00 96.06 104 HIS A N 1
ATOM 780 C CA . HIS A 1 104 ? -11.140 -5.227 1.099 1.00 96.06 104 HIS A CA 1
ATOM 781 C C . HIS A 1 104 ? -10.696 -4.525 2.389 1.00 96.06 104 HIS A C 1
ATOM 783 O O . HIS A 1 104 ? -11.428 -4.470 3.384 1.00 96.06 104 HIS A O 1
ATOM 789 N N . ARG A 1 105 ? -9.508 -3.913 2.348 1.00 96.88 105 ARG A N 1
ATOM 790 C CA . ARG A 1 105 ? -8.897 -3.163 3.451 1.00 96.88 105 ARG A CA 1
ATOM 791 C C . ARG A 1 105 ? -8.172 -1.936 2.912 1.00 96.88 105 ARG A C 1
ATOM 793 O O . ARG A 1 105 ? -7.475 -2.023 1.904 1.00 96.88 105 ARG A O 1
ATOM 800 N N . PHE A 1 106 ? -8.271 -0.815 3.620 1.00 97.94 106 PHE A N 1
ATOM 801 C CA . PHE A 1 106 ? -7.285 0.253 3.477 1.00 97.94 106 PHE A CA 1
ATOM 802 C C . PHE A 1 106 ? -6.125 -0.008 4.426 1.00 97.94 106 PHE A C 1
ATOM 804 O O . PHE A 1 106 ? -6.379 -0.200 5.606 1.00 97.94 106 PHE A O 1
ATOM 811 N N . LEU A 1 107 ? -4.880 0.009 3.949 1.00 97.31 107 LEU A N 1
ATOM 812 C CA . LEU A 1 107 ? -3.671 -0.140 4.769 1.00 97.31 107 LEU A CA 1
ATOM 813 C C . LEU A 1 107 ? -2.631 0.897 4.346 1.00 97.31 107 LEU A C 1
ATOM 815 O O . LEU A 1 107 ? -2.098 0.832 3.241 1.00 97.31 107 LEU A O 1
ATOM 819 N N . PHE A 1 108 ? -2.305 1.843 5.218 1.00 96.44 108 PHE A N 1
ATOM 820 C CA . PHE A 1 108 ? -1.457 2.980 4.858 1.00 96.44 108 PHE A CA 1
ATOM 821 C C . PHE A 1 108 ? -0.721 3.539 6.076 1.00 96.44 108 PHE A C 1
ATOM 823 O O . PHE A 1 108 ? -1.101 3.274 7.218 1.00 96.44 108 PHE A O 1
ATOM 830 N N . GLN A 1 109 ? 0.370 4.267 5.839 1.00 95.06 109 GLN A N 1
ATOM 831 C CA . GLN A 1 109 ? 1.001 5.071 6.881 1.00 95.06 109 GLN A CA 1
ATOM 832 C C . GLN A 1 109 ? 0.326 6.436 6.950 1.00 95.06 109 GLN A C 1
ATOM 834 O O . GLN A 1 109 ? -0.171 6.955 5.948 1.00 95.06 109 GLN A O 1
ATOM 839 N N . VAL A 1 110 ? 0.322 7.026 8.140 1.00 94.62 110 VAL A N 1
ATOM 840 C CA . VAL A 1 110 ? -0.157 8.393 8.341 1.00 94.62 110 VAL A CA 1
ATOM 841 C C . VAL A 1 110 ? 0.561 9.340 7.372 1.00 94.62 110 VAL A C 1
ATOM 843 O O . VAL A 1 110 ? 1.785 9.331 7.281 1.00 94.62 110 VAL A O 1
ATOM 846 N N . GLY A 1 111 ? -0.211 10.144 6.637 1.00 91.69 111 GLY A N 1
ATOM 847 C CA . GLY A 1 111 ? 0.305 11.106 5.658 1.00 91.69 111 GLY A CA 1
ATOM 848 C C . GLY A 1 111 ? 0.515 10.549 4.249 1.00 91.69 111 GLY A C 1
ATOM 849 O O . GLY A 1 111 ? 0.790 11.316 3.329 1.00 91.69 111 GLY A O 1
ATOM 850 N N . GLU A 1 112 ? 0.355 9.242 4.035 1.00 92.69 112 GLU A N 1
ATOM 851 C CA . GLU A 1 112 ? 0.355 8.691 2.681 1.00 92.69 112 GLU A CA 1
ATOM 852 C C . GLU A 1 112 ? -1.018 8.720 2.019 1.00 92.69 112 GLU A C 1
ATOM 854 O O . GLU A 1 112 ? -1.085 8.521 0.812 1.00 92.69 112 GLU A O 1
ATOM 859 N N . ASP A 1 113 ? -2.114 8.901 2.748 1.00 93.31 113 ASP A N 1
ATOM 860 C CA . ASP A 1 113 ? -3.452 8.927 2.163 1.00 93.31 113 ASP A CA 1
ATOM 861 C C . ASP A 1 113 ? -3.709 10.163 1.283 1.00 93.31 113 ASP A C 1
ATOM 863 O O . ASP A 1 113 ? -2.963 11.140 1.291 1.00 93.31 113 ASP A O 1
ATOM 867 N N . GLY A 1 114 ? -4.777 10.103 0.490 1.00 92.44 114 GLY A N 1
ATOM 868 C CA . GLY A 1 114 ? -5.184 11.181 -0.405 1.00 92.44 114 GLY A CA 1
ATOM 869 C C . GLY A 1 114 ? -4.583 11.083 -1.806 1.00 92.44 114 GLY A C 1
ATOM 870 O O . GLY A 1 114 ? -3.972 10.082 -2.197 1.00 92.44 114 GLY A O 1
ATOM 871 N N . ASP A 1 115 ? -4.832 12.123 -2.595 1.00 94.31 115 ASP A N 1
ATOM 872 C CA . ASP A 1 115 ? -4.384 12.181 -3.980 1.00 94.31 115 ASP A CA 1
ATOM 873 C C . ASP A 1 115 ? -2.919 12.625 -4.061 1.00 94.31 115 ASP A C 1
ATOM 875 O O . ASP A 1 115 ? -2.511 13.602 -3.437 1.00 94.31 115 ASP A O 1
ATOM 879 N N . GLN A 1 116 ? -2.126 11.897 -4.845 1.00 92.06 116 GLN A N 1
ATOM 880 C CA . GLN A 1 116 ? -0.705 12.160 -5.066 1.00 92.06 116 GLN A CA 1
ATOM 881 C C . GLN A 1 116 ? -0.442 12.395 -6.550 1.00 92.06 116 GLN A C 1
ATOM 883 O O . GLN A 1 116 ? -1.071 11.775 -7.407 1.00 92.06 116 GLN A O 1
ATOM 888 N N . ALA A 1 117 ? 0.517 13.258 -6.866 1.00 91.56 117 ALA A N 1
ATOM 889 C CA . ALA A 1 117 ? 0.967 13.488 -8.231 1.00 91.56 117 ALA A CA 1
ATOM 890 C C . ALA A 1 117 ? 2.460 13.182 -8.331 1.00 91.56 117 ALA A C 1
ATOM 892 O O . ALA A 1 117 ? 3.263 13.734 -7.581 1.00 91.56 117 ALA A O 1
ATOM 893 N N . HIS A 1 118 ? 2.828 12.318 -9.274 1.00 89.25 118 HIS A N 1
ATOM 894 C CA . HIS A 1 118 ? 4.220 11.987 -9.548 1.00 89.25 118 HIS A CA 1
ATOM 895 C C . HIS A 1 118 ? 4.517 12.068 -11.043 1.00 89.25 118 HIS A C 1
ATOM 897 O O . HIS A 1 118 ? 3.663 11.841 -11.905 1.00 89.25 118 HIS A O 1
ATOM 903 N N . PHE A 1 119 ? 5.770 12.372 -11.347 1.00 85.06 119 PHE A N 1
ATOM 904 C CA . PHE A 1 119 ? 6.310 12.270 -12.692 1.00 85.06 119 PHE A CA 1
ATOM 905 C C . PHE A 1 119 ? 6.888 10.863 -12.894 1.00 85.06 119 PHE A C 1
ATOM 907 O O . PHE A 1 119 ? 7.595 10.370 -12.022 1.00 85.06 119 PHE A O 1
ATOM 914 N N . TYR A 1 120 ? 6.562 10.189 -13.997 1.00 83.06 120 TYR A N 1
ATOM 915 C CA . TYR A 1 120 ? 6.957 8.802 -14.264 1.00 83.06 120 TYR A CA 1
ATOM 916 C C . TYR A 1 120 ? 7.442 8.648 -15.709 1.00 83.06 120 TYR A C 1
ATOM 918 O O . TYR A 1 120 ? 6.666 8.465 -16.640 1.00 83.06 120 TYR A O 1
ATOM 926 N N . THR A 1 121 ? 8.755 8.703 -15.915 1.00 73.75 121 THR A N 1
ATOM 927 C CA . THR A 1 121 ? 9.369 8.733 -17.256 1.00 73.75 121 THR A CA 1
ATOM 928 C C . THR A 1 121 ? 9.284 7.419 -18.029 1.00 73.75 121 THR A C 1
ATOM 930 O O . THR A 1 121 ? 9.547 7.405 -19.224 1.00 73.75 121 THR A O 1
ATOM 933 N N . MET A 1 122 ? 8.901 6.323 -17.374 1.00 70.56 122 MET A N 1
ATOM 934 C CA . MET A 1 122 ? 8.867 4.977 -17.950 1.00 70.56 122 MET A CA 1
ATOM 935 C C . MET A 1 122 ? 7.444 4.586 -18.375 1.00 70.56 122 MET A C 1
ATOM 937 O O . MET A 1 122 ? 7.026 3.459 -18.150 1.00 70.56 122 MET A O 1
ATOM 941 N N . GLY A 1 123 ? 6.678 5.514 -18.961 1.00 64.38 123 GLY A N 1
ATOM 942 C CA . GLY A 1 123 ? 5.244 5.338 -19.258 1.00 64.38 123 GLY A CA 1
ATOM 943 C C . GLY A 1 123 ? 4.885 4.153 -20.171 1.00 64.38 123 GLY A C 1
ATOM 944 O O . GLY A 1 123 ? 3.718 3.777 -20.242 1.00 64.38 123 GLY A O 1
ATOM 945 N N . GLU A 1 124 ? 5.873 3.558 -20.841 1.00 64.12 124 GLU A N 1
ATOM 946 C CA . GLU A 1 124 ? 5.727 2.353 -21.668 1.00 64.12 124 GLU A CA 1
ATOM 947 C C . GLU A 1 124 ? 5.957 1.049 -20.887 1.00 64.12 124 GLU A C 1
ATOM 949 O O . GLU A 1 124 ? 5.582 -0.028 -21.354 1.00 64.12 124 GLU A O 1
ATOM 954 N N . PHE A 1 125 ? 6.544 1.124 -19.689 1.00 68.06 125 PHE A N 1
ATOM 955 C CA . PHE A 1 125 ? 6.864 -0.043 -18.880 1.00 68.06 125 PHE A CA 1
ATOM 956 C C . PHE A 1 125 ? 5.755 -0.313 -17.856 1.00 68.06 125 PHE A C 1
ATOM 958 O O . PHE A 1 125 ? 5.422 0.556 -17.050 1.00 68.06 125 PHE A O 1
ATOM 965 N N . PRO A 1 126 ? 5.196 -1.536 -17.830 1.00 70.75 126 PRO A N 1
ATOM 966 C CA . PRO A 1 126 ? 4.146 -1.905 -16.881 1.00 70.75 126 PRO A CA 1
ATOM 967 C C . PRO A 1 126 ? 4.642 -2.004 -15.431 1.00 70.75 126 PRO A C 1
ATOM 969 O O . PRO A 1 126 ? 3.829 -2.039 -14.507 1.00 70.75 126 PRO A O 1
ATOM 972 N N . HIS A 1 127 ? 5.961 -2.078 -15.226 1.00 85.88 127 HIS A N 1
ATOM 973 C CA . HIS A 1 127 ? 6.595 -2.254 -13.925 1.00 85.88 127 HIS A CA 1
ATOM 974 C C . HIS A 1 127 ? 7.766 -1.293 -13.783 1.00 85.88 127 HIS A C 1
ATOM 976 O O . HIS A 1 127 ? 8.734 -1.351 -14.542 1.00 85.88 127 HIS A O 1
ATOM 982 N N . GLY A 1 128 ? 7.697 -0.420 -12.783 1.00 88.00 128 GLY A N 1
ATOM 983 C CA . GLY A 1 128 ? 8.776 0.513 -12.495 1.00 88.00 128 GLY A CA 1
ATOM 984 C C . GLY A 1 128 ? 8.938 0.775 -11.014 1.00 88.00 128 GLY A C 1
ATOM 985 O O . GLY A 1 128 ? 7.998 0.631 -10.239 1.00 88.00 128 GLY A O 1
ATOM 986 N N . ILE A 1 129 ? 10.138 1.173 -10.621 1.00 89.31 129 ILE A N 1
ATOM 987 C CA . ILE A 1 129 ? 10.466 1.550 -9.247 1.00 89.3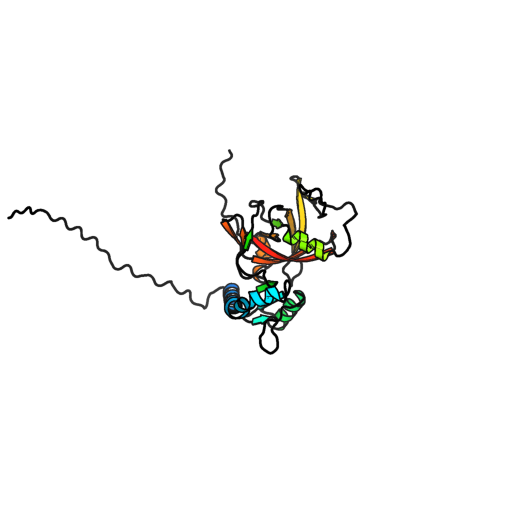1 129 ILE A CA 1
ATOM 988 C C . ILE A 1 129 ? 11.056 2.954 -9.235 1.00 89.31 129 ILE A C 1
ATOM 990 O O . ILE A 1 129 ? 11.739 3.362 -10.176 1.00 89.31 129 ILE A O 1
ATOM 994 N N . GLY A 1 130 ? 10.763 3.696 -8.177 1.00 88.25 130 GLY A N 1
ATOM 995 C CA . GLY A 1 130 ? 11.265 5.045 -7.962 1.00 88.25 130 GLY A CA 1
ATOM 996 C C . GLY A 1 130 ? 12.082 5.153 -6.684 1.00 88.25 130 GLY A C 1
ATOM 997 O O . GLY A 1 130 ? 12.348 4.163 -5.992 1.00 88.25 130 GLY A O 1
ATOM 998 N N . SER A 1 131 ? 12.479 6.378 -6.346 1.00 83.94 131 SER A N 1
ATOM 999 C CA . SER A 1 131 ? 13.333 6.647 -5.183 1.00 83.94 131 SER A CA 1
ATOM 1000 C C . SER A 1 131 ? 12.693 6.237 -3.850 1.00 83.94 131 SER A C 1
ATOM 1002 O O . SER A 1 131 ? 13.416 5.912 -2.903 1.00 83.94 131 SER A O 1
ATOM 1004 N N . GLY A 1 132 ? 11.358 6.173 -3.776 1.00 86.19 132 GLY A N 1
ATOM 1005 C CA . GLY A 1 132 ? 10.635 5.733 -2.583 1.00 86.19 132 GLY A CA 1
ATOM 1006 C C . GLY A 1 132 ? 10.927 4.276 -2.205 1.00 86.19 132 GLY A C 1
ATOM 1007 O O . GLY A 1 132 ? 11.265 4.002 -1.052 1.00 86.19 132 GLY A O 1
ATOM 1008 N N . LEU A 1 133 ? 10.868 3.341 -3.164 1.00 89.12 133 LEU A N 1
ATOM 1009 C CA . LEU A 1 133 ? 11.167 1.929 -2.891 1.00 89.12 133 LEU A CA 1
ATOM 1010 C C . LEU A 1 133 ? 12.656 1.730 -2.609 1.00 89.12 133 LEU A C 1
ATOM 1012 O O . LEU A 1 133 ? 13.004 1.016 -1.674 1.00 89.12 133 LEU A O 1
ATOM 1016 N N . VAL A 1 134 ? 13.532 2.395 -3.366 1.00 83.56 134 VAL A N 1
ATOM 1017 C CA . VAL A 1 134 ? 14.985 2.347 -3.134 1.00 83.56 134 VAL A CA 1
ATOM 1018 C C . VAL A 1 134 ? 15.322 2.773 -1.706 1.00 83.56 134 VAL A C 1
ATOM 1020 O O . VAL A 1 134 ? 16.066 2.089 -1.006 1.00 83.56 134 VAL A O 1
ATOM 1023 N N . THR A 1 135 ? 14.721 3.870 -1.243 1.00 83.62 135 THR A N 1
ATOM 1024 C CA . THR A 1 135 ? 14.893 4.356 0.130 1.00 83.62 135 THR A CA 1
ATOM 1025 C C . THR A 1 135 ? 14.378 3.349 1.157 1.00 83.62 135 THR A C 1
ATOM 1027 O O . THR A 1 135 ? 15.038 3.122 2.170 1.00 83.62 135 THR A O 1
ATOM 1030 N N . ALA A 1 136 ? 13.220 2.730 0.908 1.00 85.75 136 ALA A N 1
ATOM 1031 C CA . ALA A 1 136 ? 12.658 1.718 1.800 1.00 85.75 136 ALA A CA 1
ATOM 1032 C C . ALA A 1 136 ? 13.571 0.488 1.913 1.00 85.75 136 ALA A C 1
ATOM 1034 O O . ALA A 1 136 ? 13.878 0.059 3.023 1.00 85.75 136 ALA A O 1
ATOM 1035 N N . VAL A 1 137 ? 14.061 -0.026 0.780 1.00 84.25 137 VAL A N 1
ATOM 1036 C CA . VAL A 1 137 ? 15.015 -1.142 0.734 1.00 84.25 137 VAL A CA 1
ATOM 1037 C C . VAL A 1 137 ? 16.284 -0.781 1.502 1.00 84.25 137 VAL A C 1
ATOM 1039 O O . VAL A 1 137 ? 16.657 -1.514 2.409 1.00 84.25 137 VAL A O 1
ATOM 1042 N N . ARG A 1 138 ? 16.884 0.389 1.241 1.00 79.88 138 ARG A N 1
ATOM 1043 C CA . ARG A 1 138 ? 18.093 0.856 1.943 1.00 79.88 138 ARG A CA 1
ATOM 1044 C C . ARG A 1 138 ? 17.915 0.922 3.463 1.00 79.88 138 ARG A C 1
ATOM 1046 O O . ARG A 1 138 ? 18.841 0.607 4.202 1.00 79.88 138 ARG A O 1
ATOM 1053 N N . LYS A 1 139 ? 16.740 1.347 3.941 1.00 80.00 139 LYS A N 1
ATOM 1054 C CA . LYS A 1 139 ? 16.427 1.369 5.380 1.00 80.00 139 LYS A CA 1
ATOM 1055 C C . LYS A 1 139 ? 16.302 -0.040 5.963 1.00 80.00 139 LYS A C 1
ATOM 1057 O O . LYS A 1 139 ? 16.722 -0.258 7.093 1.00 80.00 139 LYS A O 1
ATOM 1062 N N . ALA A 1 140 ? 15.731 -0.977 5.207 1.00 78.69 140 ALA A N 1
ATOM 1063 C CA . ALA A 1 140 ? 15.487 -2.343 5.663 1.00 78.69 140 ALA A CA 1
ATOM 1064 C C . ALA A 1 140 ? 16.749 -3.212 5.726 1.00 78.69 140 ALA A C 1
ATOM 1066 O O . ALA A 1 140 ? 16.757 -4.198 6.454 1.00 78.69 140 ALA A O 1
ATOM 1067 N N . THR A 1 141 ? 17.805 -2.867 4.988 1.00 73.31 141 THR A N 1
ATOM 1068 C CA . THR A 1 141 ? 19.009 -3.701 4.922 1.00 73.31 141 THR A CA 1
ATOM 1069 C C . THR A 1 141 ? 19.982 -3.530 6.088 1.00 73.31 141 THR A C 1
ATOM 1071 O O . THR A 1 141 ? 20.864 -4.367 6.178 1.00 73.31 141 THR A O 1
ATOM 1074 N N . SER A 1 142 ? 19.837 -2.497 6.939 1.00 53.31 142 SER A N 1
ATOM 1075 C CA . SER A 1 142 ? 20.501 -2.227 8.250 1.00 53.31 142 SER A CA 1
ATOM 1076 C C . SER A 1 142 ? 22.006 -2.529 8.477 1.00 53.31 142 SER A C 1
ATOM 1078 O O . SER A 1 142 ? 22.538 -2.130 9.509 1.00 53.31 142 SER A O 1
ATOM 1080 N N . SER A 1 143 ? 22.744 -3.117 7.540 1.00 44.09 143 SER A N 1
ATOM 1081 C CA . SER A 1 143 ? 24.195 -3.298 7.546 1.00 44.09 143 SER A CA 1
ATOM 1082 C C . SER A 1 143 ? 24.828 -2.316 6.565 1.00 44.09 143 SER A C 1
ATOM 1084 O O . SER A 1 143 ? 24.285 -2.102 5.480 1.00 44.09 143 SER A O 1
ATOM 1086 N N . GLY A 1 144 ? 25.945 -1.701 6.964 1.00 41.66 144 GLY A N 1
ATOM 1087 C CA . GLY A 1 144 ? 26.670 -0.686 6.203 1.00 41.66 144 GLY A CA 1
ATOM 1088 C C . GLY A 1 144 ? 26.883 -1.034 4.729 1.00 41.66 144 GLY A C 1
ATOM 1089 O O . GLY A 1 144 ? 26.857 -2.202 4.354 1.00 41.66 144 GLY A O 1
ATOM 1090 N N . TRP A 1 145 ? 27.045 0.025 3.927 1.00 40.53 145 TRP A N 1
ATOM 1091 C CA . TRP A 1 145 ? 27.494 0.038 2.532 1.00 40.53 145 TRP A CA 1
ATOM 1092 C C . TRP A 1 145 ? 27.824 -1.351 1.979 1.00 40.53 145 TRP A C 1
ATOM 1094 O O . TRP A 1 145 ? 28.849 -1.925 2.335 1.00 40.53 145 TRP A O 1
ATOM 1104 N N . LEU A 1 146 ? 26.953 -1.877 1.111 1.00 41.12 146 LEU A N 1
ATOM 1105 C CA . LEU A 1 146 ? 27.248 -3.064 0.314 1.00 41.12 146 LEU A CA 1
ATOM 1106 C C . LEU A 1 146 ? 28.637 -2.866 -0.315 1.00 41.12 146 LEU A C 1
ATOM 1108 O O . LEU A 1 146 ? 28.808 -2.005 -1.170 1.00 41.12 146 LEU A O 1
ATOM 1112 N N . SER A 1 147 ? 29.635 -3.619 0.138 1.00 39.12 147 SER A N 1
ATOM 1113 C CA . SER A 1 147 ? 31.013 -3.605 -0.357 1.00 39.12 147 SER A CA 1
ATOM 1114 C C . SER A 1 147 ? 31.348 -4.991 -0.909 1.00 39.12 147 SER A C 1
ATOM 1116 O O . SER A 1 147 ? 32.104 -5.757 -0.330 1.00 39.12 147 SER A O 1
ATOM 1118 N N . THR A 1 148 ? 30.680 -5.394 -1.992 1.00 38.09 148 THR A N 1
ATOM 1119 C CA . THR A 1 148 ? 30.981 -6.609 -2.790 1.00 38.09 148 THR A CA 1
ATOM 1120 C C . THR A 1 148 ? 30.160 -6.596 -4.102 1.00 38.09 148 THR A C 1
ATOM 1122 O O . THR A 1 148 ? 29.178 -5.851 -4.185 1.00 38.09 148 THR A O 1
ATOM 1125 N N . PRO A 1 149 ? 30.554 -7.347 -5.154 1.00 36.50 149 PRO A N 1
ATOM 1126 C CA . PRO A 1 149 ? 30.440 -6.982 -6.581 1.00 36.50 149 PRO A CA 1
ATOM 1127 C C . PRO A 1 149 ? 29.056 -7.158 -7.244 1.00 36.50 149 PRO A C 1
ATOM 1129 O O . PRO A 1 149 ? 28.959 -7.300 -8.459 1.00 36.50 149 PRO A O 1
ATOM 1132 N N . HIS A 1 150 ? 27.961 -7.119 -6.487 1.00 36.28 150 HIS A N 1
ATOM 1133 C CA . HIS A 1 150 ? 26.601 -7.326 -7.010 1.00 36.28 150 HIS A CA 1
ATOM 1134 C C . HIS A 1 150 ? 25.763 -6.032 -7.036 1.00 36.28 150 HIS A C 1
ATOM 1136 O O . HIS A 1 150 ? 24.600 -6.042 -6.650 1.00 36.28 150 HIS A O 1
ATOM 1142 N N . GLN A 1 151 ? 26.363 -4.917 -7.473 1.00 45.16 151 GLN A N 1
ATOM 1143 C CA . GLN A 1 151 ? 25.870 -3.539 -7.293 1.00 45.16 151 GLN A CA 1
ATOM 1144 C C . GLN A 1 151 ? 25.332 -2.886 -8.589 1.00 45.16 151 GLN A C 1
ATOM 1146 O O . GLN A 1 151 ? 25.972 -2.958 -9.629 1.00 45.16 151 GLN A O 1
ATOM 1151 N N . ILE A 1 152 ? 24.206 -2.174 -8.521 1.00 43.31 152 ILE A N 1
ATOM 1152 C CA . ILE A 1 152 ? 23.753 -1.101 -9.422 1.00 43.31 152 ILE A CA 1
ATOM 1153 C C . ILE A 1 152 ? 24.285 0.185 -8.843 1.00 43.31 152 ILE A C 1
ATOM 1155 O O . ILE A 1 152 ? 24.065 0.472 -7.669 1.00 43.31 152 ILE A O 1
ATOM 1159 N N . TRP A 1 153 ? 24.855 0.995 -9.712 1.00 46.41 153 TRP A N 1
ATOM 1160 C CA . TRP A 1 153 ? 25.371 2.315 -9.420 1.00 46.41 153 TRP A CA 1
ATOM 1161 C C . TRP A 1 153 ? 24.381 3.359 -9.939 1.00 46.41 153 TRP A C 1
ATOM 1163 O O . TRP A 1 153 ? 24.055 3.360 -11.125 1.00 46.41 153 TRP A O 1
ATOM 1173 N N . LEU A 1 154 ? 23.896 4.262 -9.085 1.00 41.06 154 LEU A N 1
ATOM 1174 C CA . LEU A 1 154 ? 23.175 5.455 -9.541 1.00 41.06 154 LEU A CA 1
ATOM 1175 C C . LEU A 1 154 ? 24.073 6.682 -9.374 1.00 41.06 154 LEU A C 1
ATOM 1177 O O . LEU A 1 154 ? 24.224 7.207 -8.275 1.00 41.06 154 LEU A O 1
ATOM 1181 N N . LYS A 1 155 ? 24.665 7.141 -10.484 1.00 35.25 155 LYS A N 1
ATOM 1182 C CA . LYS A 1 155 ? 25.470 8.367 -10.534 1.00 35.25 155 LYS A CA 1
ATOM 1183 C C . LYS A 1 155 ? 24.541 9.578 -10.668 1.00 35.25 155 LYS A C 1
ATOM 1185 O O . LYS A 1 155 ? 23.968 9.826 -11.727 1.00 35.25 155 LYS A O 1
ATOM 1190 N N . SER A 1 156 ? 24.372 10.331 -9.585 1.00 35.53 156 SER A N 1
ATOM 1191 C CA . SER A 1 156 ? 23.834 11.696 -9.640 1.00 35.53 156 SER A CA 1
ATOM 1192 C C . SER A 1 156 ? 24.867 12.629 -10.291 1.00 35.53 156 SER A C 1
ATOM 1194 O O . SER A 1 156 ? 26.070 12.391 -10.175 1.00 35.53 156 SER A O 1
ATOM 1196 N N . LYS A 1 157 ? 24.430 13.749 -10.890 1.00 36.44 157 LYS A N 1
ATOM 1197 C CA . LYS A 1 157 ? 25.323 14.840 -11.343 1.00 36.44 157 LYS A CA 1
ATOM 1198 C C . LYS A 1 157 ? 26.225 15.405 -10.218 1.00 36.44 157 LYS A C 1
ATOM 1200 O O . LYS A 1 157 ? 27.119 16.185 -10.511 1.00 36.44 157 LYS A O 1
ATOM 1205 N N . SER A 1 158 ? 25.999 15.016 -8.958 1.00 39.03 158 SER A N 1
ATOM 1206 C CA . SER A 1 158 ? 26.694 15.480 -7.748 1.00 39.03 158 SER A CA 1
ATOM 1207 C C . SER A 1 158 ? 27.736 14.513 -7.145 1.00 39.03 158 SER A C 1
ATOM 1209 O O . SER A 1 158 ? 28.135 14.727 -6.006 1.00 39.03 158 SER A O 1
ATOM 1211 N N . ASN A 1 159 ? 28.176 13.456 -7.843 1.00 38.94 159 ASN A N 1
ATOM 1212 C CA . ASN A 1 159 ? 29.270 12.555 -7.402 1.00 38.94 159 ASN A CA 1
ATOM 1213 C C . ASN A 1 159 ? 29.084 11.775 -6.072 1.00 38.94 159 ASN A C 1
ATOM 1215 O O . ASN A 1 159 ? 30.061 11.291 -5.509 1.00 38.94 159 ASN A O 1
ATOM 1219 N N . SER A 1 160 ? 27.863 11.573 -5.575 1.00 39.25 160 SER A N 1
ATOM 1220 C CA . SER A 1 160 ? 27.597 10.709 -4.408 1.00 39.25 160 SER A CA 1
ATOM 1221 C C . SER A 1 160 ? 27.011 9.348 -4.826 1.00 39.25 160 SER A C 1
ATOM 1223 O O . SER A 1 160 ? 25.991 9.300 -5.513 1.00 39.25 160 SER A O 1
ATOM 1225 N N . GLU A 1 161 ? 27.657 8.241 -4.435 1.00 39.94 161 GLU A N 1
ATOM 1226 C CA . GLU A 1 161 ? 27.312 6.862 -4.840 1.00 39.94 161 GLU A CA 1
ATOM 1227 C C . GLU A 1 161 ? 26.327 6.168 -3.876 1.00 39.94 161 GLU A C 1
ATOM 1229 O O . GLU A 1 161 ? 26.331 6.398 -2.665 1.00 39.94 161 GLU A O 1
ATOM 1234 N N . SER A 1 162 ? 25.445 5.311 -4.404 1.00 41.59 162 SER A N 1
ATOM 1235 C CA . SER A 1 162 ? 24.557 4.418 -3.635 1.00 41.59 162 SER A CA 1
ATOM 1236 C C . SER A 1 162 ? 24.144 3.191 -4.477 1.00 41.59 162 SER A C 1
ATOM 1238 O O . SER A 1 162 ? 23.830 3.339 -5.658 1.00 41.59 162 SER A O 1
ATOM 1240 N N . THR A 1 163 ? 24.131 2.002 -3.856 1.00 46.25 163 THR A N 1
ATOM 1241 C CA . THR A 1 163 ? 24.054 0.650 -4.466 1.00 46.25 163 THR A CA 1
ATOM 1242 C C . THR A 1 163 ? 22.623 0.053 -4.588 1.00 46.25 163 THR A C 1
ATOM 1244 O O . THR A 1 163 ? 21.902 0.032 -3.592 1.00 46.25 163 THR A O 1
ATOM 1247 N N . ILE A 1 164 ? 22.210 -0.513 -5.744 1.00 52.81 164 ILE A N 1
ATOM 1248 C CA . ILE A 1 164 ? 21.013 -1.411 -5.935 1.00 52.81 164 ILE A CA 1
ATOM 1249 C C . ILE A 1 164 ? 21.473 -2.729 -6.649 1.00 52.81 164 ILE A C 1
ATOM 1251 O O . ILE A 1 164 ? 22.657 -2.969 -6.604 1.00 52.81 164 ILE A O 1
ATOM 1255 N N . ILE A 1 165 ? 20.693 -3.653 -7.238 1.00 54.09 165 ILE A N 1
ATOM 1256 C CA . ILE A 1 165 ? 21.186 -4.916 -7.881 1.00 54.09 165 ILE A CA 1
ATOM 1257 C C . ILE A 1 165 ? 20.500 -5.102 -9.251 1.00 54.09 165 ILE A C 1
ATOM 1259 O O . ILE A 1 165 ? 19.282 -5.265 -9.250 1.00 54.09 165 ILE A O 1
ATOM 1263 N N . SER A 1 166 ? 21.213 -5.032 -10.395 1.00 53.88 166 SER A N 1
ATOM 1264 C CA . SER A 1 166 ? 20.603 -5.122 -11.739 1.00 53.88 166 SER A CA 1
ATOM 1265 C C . SER A 1 166 ? 21.123 -6.322 -12.474 1.00 53.88 166 SER A C 1
ATOM 1267 O O . SER A 1 166 ? 22.334 -6.492 -12.604 1.00 53.88 166 SER A O 1
ATOM 1269 N N . GLU A 1 167 ? 20.203 -7.080 -13.036 1.00 57.59 167 GLU A N 1
ATOM 1270 C CA . GLU A 1 167 ? 20.508 -8.016 -14.103 1.00 57.59 167 GLU A CA 1
ATOM 1271 C C . GLU A 1 167 ? 20.143 -7.310 -15.429 1.00 57.59 167 GLU A C 1
ATOM 1273 O O . GLU A 1 167 ? 19.166 -6.556 -15.461 1.00 57.59 167 GLU A O 1
ATOM 1278 N N . PRO A 1 168 ? 20.957 -7.422 -16.495 1.00 53.53 168 PRO A N 1
ATOM 1279 C CA . PRO A 1 168 ? 20.581 -6.912 -17.811 1.00 53.53 168 PRO A CA 1
ATOM 1280 C C . PRO A 1 168 ? 19.506 -7.817 -18.423 1.00 53.53 168 PRO A C 1
ATOM 1282 O O . PRO A 1 168 ? 19.568 -9.043 -18.289 1.00 53.53 168 PRO A O 1
ATOM 1285 N N . ASP A 1 169 ? 18.496 -7.238 -19.078 1.00 56.31 169 ASP A N 1
ATOM 1286 C CA . ASP A 1 169 ? 17.547 -8.029 -19.879 1.00 56.31 169 ASP A CA 1
ATOM 1287 C C . ASP A 1 169 ? 18.177 -8.371 -21.238 1.00 56.31 169 ASP A C 1
ATOM 1289 O O . ASP A 1 169 ? 19.244 -7.845 -21.569 1.00 56.31 169 ASP A O 1
ATOM 1293 N N . PRO A 1 170 ? 17.555 -9.231 -22.068 1.00 51.97 170 PRO A N 1
ATOM 1294 C CA . PRO A 1 170 ? 18.055 -9.498 -23.419 1.00 51.97 170 PRO A CA 1
ATOM 1295 C C . PRO A 1 170 ? 18.204 -8.241 -24.301 1.00 51.97 170 PRO A C 1
ATOM 1297 O O . PRO A 1 170 ? 18.783 -8.322 -25.379 1.00 51.97 170 PRO A O 1
ATOM 1300 N N . LYS A 1 171 ? 17.673 -7.089 -23.866 1.00 54.44 171 LYS A N 1
ATOM 1301 C CA . LYS A 1 171 ? 17.746 -5.778 -24.522 1.00 54.44 171 LYS A CA 1
ATOM 1302 C C . LYS A 1 171 ? 18.713 -4.807 -23.816 1.00 54.44 171 LYS A C 1
ATOM 1304 O O . LYS A 1 171 ? 18.784 -3.646 -24.210 1.00 54.44 171 LYS A O 1
ATOM 1309 N N . GLY A 1 172 ? 19.455 -5.253 -22.797 1.00 60.12 172 GLY A N 1
ATOM 1310 C CA . GLY A 1 172 ? 20.417 -4.453 -22.034 1.00 60.12 172 GLY A CA 1
ATOM 1311 C C . GLY A 1 172 ? 19.810 -3.443 -21.048 1.00 60.12 172 GLY A C 1
ATOM 1312 O O . GLY A 1 172 ? 20.541 -2.612 -20.512 1.00 60.12 172 GLY A O 1
ATOM 1313 N N . ILE A 1 173 ? 18.500 -3.483 -20.788 1.00 60.09 173 ILE A N 1
ATOM 1314 C CA . ILE A 1 173 ? 17.830 -2.570 -19.855 1.00 60.09 173 ILE A CA 1
ATOM 1315 C C . ILE A 1 173 ? 18.058 -3.068 -18.418 1.00 60.09 173 ILE A C 1
ATOM 1317 O O . ILE A 1 173 ? 17.743 -4.224 -18.120 1.00 60.09 173 ILE A O 1
ATOM 1321 N N . PRO A 1 174 ? 18.579 -2.228 -17.501 1.00 62.91 174 PRO A N 1
ATOM 1322 C CA . PRO A 1 174 ? 18.813 -2.638 -16.123 1.00 62.91 174 PRO A CA 1
ATOM 1323 C C . PRO A 1 174 ? 17.485 -2.828 -15.382 1.00 62.91 174 PRO A C 1
ATOM 1325 O O . PRO A 1 174 ? 16.673 -1.901 -15.294 1.00 62.91 174 PRO A O 1
ATOM 1328 N N . TYR A 1 175 ? 17.287 -4.008 -14.792 1.00 73.12 175 TYR A N 1
ATOM 1329 C CA . TYR A 1 175 ? 16.131 -4.298 -13.945 1.00 73.12 175 TYR A CA 1
ATOM 1330 C C . TYR A 1 175 ? 16.530 -4.861 -12.589 1.00 73.12 175 TYR A C 1
ATOM 1332 O O . TYR A 1 175 ? 17.527 -5.564 -12.462 1.00 73.12 175 TYR A O 1
ATOM 1340 N N . VAL A 1 176 ? 15.700 -4.609 -11.577 1.00 75.62 176 VAL A N 1
ATOM 1341 C CA . VAL A 1 176 ? 15.843 -5.230 -10.255 1.00 75.62 176 VAL A CA 1
ATOM 1342 C C . VAL A 1 176 ? 14.838 -6.379 -10.125 1.00 75.62 176 VAL A C 1
ATOM 1344 O O . VAL A 1 176 ? 13.634 -6.126 -10.257 1.00 75.62 176 VAL A O 1
ATOM 1347 N N . PRO A 1 177 ? 15.281 -7.624 -9.866 1.00 81.81 177 PRO A N 1
ATOM 1348 C CA . PRO A 1 177 ? 14.378 -8.752 -9.672 1.00 81.81 177 PRO A CA 1
ATOM 1349 C C . PRO A 1 177 ? 13.802 -8.727 -8.251 1.00 81.81 177 PRO A C 1
ATOM 1351 O O . PRO A 1 177 ? 14.472 -9.087 -7.280 1.00 81.81 177 PRO A O 1
ATOM 1354 N N . PHE A 1 178 ? 12.543 -8.314 -8.120 1.00 86.38 178 PHE A N 1
ATOM 1355 C CA . PHE A 1 178 ? 11.817 -8.392 -6.852 1.00 86.38 178 PHE A CA 1
ATOM 1356 C C . PHE A 1 178 ? 10.838 -9.560 -6.858 1.00 86.38 178 PHE A C 1
ATOM 1358 O O . PHE A 1 178 ? 10.102 -9.768 -7.822 1.00 86.38 178 PHE A O 1
ATOM 1365 N N . SER A 1 179 ? 10.772 -10.270 -5.732 1.00 90.44 179 SER A N 1
ATOM 1366 C CA . SER A 1 179 ? 9.619 -11.110 -5.409 1.00 90.44 179 SER A CA 1
ATOM 1367 C C . SER A 1 179 ? 8.536 -10.223 -4.800 1.00 90.44 179 SER A C 1
ATOM 1369 O O . SER A 1 179 ? 8.787 -9.541 -3.807 1.00 90.44 179 SER A O 1
ATOM 1371 N N . VAL A 1 180 ? 7.345 -10.203 -5.396 1.00 92.19 180 VAL A N 1
ATOM 1372 C CA . VAL A 1 180 ? 6.257 -9.296 -5.009 1.00 92.19 180 VAL A CA 1
ATOM 1373 C C . VAL A 1 180 ? 5.041 -10.086 -4.532 1.00 92.19 180 VAL A C 1
ATOM 1375 O O . VAL A 1 180 ? 4.707 -11.145 -5.071 1.00 92.19 180 VAL A O 1
ATOM 1378 N N . GLY A 1 181 ? 4.390 -9.579 -3.488 1.00 93.19 181 GLY A N 1
ATOM 1379 C CA . GLY A 1 181 ? 3.210 -10.169 -2.862 1.00 93.19 181 GLY A CA 1
ATOM 1380 C C . GLY A 1 181 ? 2.260 -9.120 -2.291 1.00 93.19 181 GLY A C 1
ATOM 1381 O O . GLY A 1 181 ? 2.576 -7.929 -2.233 1.00 93.19 181 GLY A O 1
ATOM 1382 N N . ALA A 1 182 ? 1.096 -9.570 -1.829 1.00 92.31 182 ALA A N 1
ATOM 1383 C CA . ALA A 1 182 ? 0.264 -8.776 -0.933 1.00 92.31 182 ALA A CA 1
ATOM 1384 C C . ALA A 1 182 ? 0.935 -8.667 0.455 1.00 92.31 182 ALA A C 1
ATOM 1386 O O . ALA A 1 182 ? 1.658 -9.587 0.839 1.00 92.31 182 ALA A O 1
ATOM 1387 N N . PRO A 1 183 ? 0.684 -7.602 1.240 1.00 89.56 183 PRO A N 1
ATOM 1388 C CA . PRO A 1 183 ? 1.254 -7.436 2.581 1.00 89.56 183 PRO A CA 1
ATOM 1389 C C . PRO A 1 183 ? 1.107 -8.668 3.487 1.00 89.56 183 PRO A C 1
ATOM 1391 O O . PRO A 1 183 ? 2.095 -9.132 4.040 1.00 89.56 183 PRO A O 1
ATOM 1394 N N . GLY A 1 184 ? -0.095 -9.241 3.601 1.00 81.06 184 GLY A N 1
ATOM 1395 C CA . GLY A 1 184 ? -0.354 -10.420 4.442 1.00 81.06 184 GLY A CA 1
ATOM 1396 C C . GLY A 1 184 ? -0.102 -11.777 3.778 1.00 81.06 184 GLY A C 1
ATOM 1397 O O . GLY A 1 184 ? -0.432 -12.797 4.369 1.00 81.06 184 GLY A O 1
ATOM 1398 N N . GLY A 1 185 ? 0.405 -11.803 2.544 1.00 80.81 185 GLY A N 1
ATOM 1399 C CA . GLY A 1 185 ? 0.534 -13.024 1.751 1.00 80.81 185 GLY A CA 1
ATOM 1400 C C . GLY A 1 185 ? 1.977 -13.459 1.519 1.00 80.81 185 GLY A C 1
ATOM 1401 O O . GLY A 1 185 ? 2.941 -12.725 1.763 1.00 80.81 185 GLY A O 1
ATOM 1402 N N . GLU A 1 186 ? 2.113 -14.663 0.972 1.00 79.75 186 GLU A N 1
ATOM 1403 C CA . GLU A 1 186 ? 3.355 -15.105 0.347 1.00 79.75 186 GLU A CA 1
ATOM 1404 C C . GLU A 1 186 ? 3.657 -14.262 -0.900 1.00 79.75 186 GLU A C 1
ATOM 1406 O O . GLU A 1 186 ? 2.757 -13.747 -1.574 1.00 79.75 186 GLU A O 1
ATOM 1411 N N . THR A 1 187 ? 4.939 -14.109 -1.225 1.00 74.12 187 THR A N 1
ATOM 1412 C CA . THR A 1 187 ? 5.344 -13.511 -2.500 1.00 74.12 187 THR A CA 1
ATOM 1413 C C . THR A 1 187 ? 5.023 -14.478 -3.628 1.00 74.12 187 THR A C 1
ATOM 1415 O O . THR A 1 187 ? 5.529 -15.598 -3.629 1.00 74.12 187 THR A O 1
ATOM 1418 N N . LYS A 1 188 ? 4.210 -14.048 -4.593 1.00 74.75 188 LYS A N 1
ATOM 1419 C CA . LYS A 1 188 ? 3.668 -14.942 -5.628 1.00 74.75 188 LYS A CA 1
ATOM 1420 C C . LYS A 1 188 ? 4.348 -14.789 -6.980 1.00 74.75 188 LYS A C 1
ATOM 1422 O O . LYS A 1 188 ? 4.254 -15.691 -7.804 1.00 74.75 188 LYS A O 1
ATOM 1427 N N . VAL A 1 189 ? 4.989 -13.649 -7.242 1.00 79.12 189 VAL A N 1
ATOM 1428 C CA . VAL A 1 189 ? 5.521 -13.360 -8.578 1.00 79.12 189 VAL A CA 1
ATOM 1429 C C . VAL A 1 189 ? 6.896 -12.715 -8.492 1.00 79.12 189 VAL A C 1
ATOM 1431 O O . VAL A 1 189 ? 7.096 -11.776 -7.725 1.00 79.12 189 VAL A O 1
ATOM 1434 N N . SER A 1 190 ? 7.835 -13.218 -9.293 1.00 81.00 190 SER A N 1
ATOM 1435 C CA . SER A 1 190 ? 9.108 -12.548 -9.555 1.00 81.00 190 SER A CA 1
ATOM 1436 C C . SER A 1 190 ? 8.950 -11.664 -10.788 1.00 81.00 190 SER A C 1
ATOM 1438 O O . SER A 1 190 ? 8.535 -12.148 -11.841 1.00 81.00 190 SER A O 1
ATOM 1440 N N . HIS A 1 191 ? 9.252 -10.376 -10.657 1.00 77.06 191 HIS A N 1
ATOM 1441 C CA . HIS A 1 191 ? 9.191 -9.424 -11.761 1.00 77.06 191 HIS A CA 1
ATOM 1442 C C . HIS A 1 191 ? 10.495 -8.633 -11.861 1.00 77.06 191 HIS A C 1
ATOM 1444 O O . HIS A 1 191 ? 11.091 -8.250 -10.853 1.00 77.06 191 HIS A O 1
ATOM 1450 N N . ALA A 1 192 ? 10.894 -8.365 -13.101 1.00 79.44 192 ALA A N 1
ATOM 1451 C CA . ALA A 1 192 ? 11.905 -7.380 -13.436 1.00 79.44 192 ALA A CA 1
ATOM 1452 C C . ALA A 1 192 ? 11.284 -5.977 -13.349 1.00 79.44 192 ALA A C 1
ATOM 1454 O O . ALA A 1 192 ? 10.292 -5.695 -14.021 1.00 79.44 192 ALA A O 1
ATOM 1455 N N . PHE A 1 193 ? 11.854 -5.104 -12.518 1.00 83.62 193 PHE A N 1
ATOM 1456 C CA . PHE A 1 193 ? 11.415 -3.714 -12.393 1.00 83.62 193 PHE A CA 1
ATOM 1457 C C . PHE A 1 193 ? 12.448 -2.753 -12.973 1.00 83.62 193 PHE A C 1
ATOM 1459 O O . PHE A 1 193 ? 13.591 -2.733 -12.514 1.00 83.62 193 PHE A O 1
ATOM 1466 N N . GLY A 1 194 ? 12.028 -1.916 -13.926 1.00 79.88 194 GLY A N 1
ATOM 1467 C CA . GLY A 1 194 ? 12.856 -0.825 -14.439 1.00 79.88 194 GLY A CA 1
ATOM 1468 C C . GLY A 1 194 ? 12.948 0.330 -13.438 1.00 79.88 194 GLY A C 1
ATOM 1469 O O . GLY A 1 194 ? 11.956 0.702 -12.807 1.00 79.88 194 GLY A O 1
ATOM 1470 N N . PHE A 1 195 ? 14.128 0.928 -13.287 1.00 81.56 195 PHE A N 1
ATOM 1471 C CA . PHE A 1 195 ? 14.301 2.102 -12.429 1.00 81.56 195 PHE A CA 1
ATOM 1472 C C . PHE A 1 195 ? 13.957 3.395 -13.179 1.00 81.56 195 PHE A C 1
ATOM 1474 O O . PHE A 1 195 ? 14.556 3.711 -14.204 1.00 81.56 195 PHE A O 1
ATOM 1481 N N . ALA A 1 196 ? 13.011 4.169 -12.646 1.00 80.75 196 ALA A N 1
ATOM 1482 C CA . ALA A 1 196 ? 12.619 5.470 -13.174 1.00 80.75 196 ALA A CA 1
ATOM 1483 C C . ALA A 1 196 ? 13.202 6.580 -12.285 1.00 80.75 196 ALA A C 1
ATOM 1485 O O . ALA A 1 196 ? 12.623 6.936 -11.262 1.00 80.75 196 ALA A O 1
ATOM 1486 N N . SER A 1 197 ? 14.348 7.148 -12.669 1.00 72.44 197 SER A N 1
ATOM 1487 C CA . SER A 1 197 ? 15.100 8.103 -11.833 1.00 72.44 197 SER A CA 1
ATOM 1488 C C . SER A 1 197 ? 14.325 9.367 -11.446 1.00 72.44 197 SER A C 1
ATOM 1490 O O . SER A 1 197 ? 14.522 9.898 -10.356 1.00 72.44 197 SER A O 1
ATOM 1492 N N . ALA A 1 198 ? 13.419 9.836 -12.306 1.00 77.94 198 ALA A N 1
ATOM 1493 C CA . ALA A 1 198 ? 12.576 10.998 -12.033 1.00 77.94 198 ALA A CA 1
ATOM 1494 C C . ALA A 1 198 ? 11.278 10.651 -11.274 1.00 77.94 198 ALA A C 1
ATOM 1496 O O . ALA A 1 198 ? 10.501 11.547 -10.937 1.00 77.94 198 ALA A O 1
ATOM 1497 N N . PHE A 1 199 ? 11.034 9.366 -10.995 1.00 84.12 199 PHE A N 1
ATOM 1498 C CA . PHE A 1 199 ? 9.880 8.911 -10.233 1.00 84.12 199 PHE A CA 1
ATOM 1499 C C . PHE A 1 199 ? 10.183 8.925 -8.738 1.00 84.12 199 PHE A C 1
ATOM 1501 O O . PHE A 1 199 ? 10.951 8.119 -8.217 1.00 84.12 199 PHE A O 1
ATOM 1508 N N . THR A 1 200 ? 9.544 9.858 -8.037 1.00 83.31 200 THR A N 1
ATOM 1509 C CA . THR A 1 200 ? 9.652 9.989 -6.578 1.00 83.31 200 THR A CA 1
ATOM 1510 C C . THR A 1 200 ? 8.707 9.061 -5.817 1.00 83.31 200 THR A C 1
ATOM 1512 O O . THR A 1 200 ? 8.843 8.906 -4.605 1.00 83.31 200 THR A O 1
ATOM 1515 N N . GLY A 1 201 ? 7.744 8.443 -6.509 1.00 84.25 201 GLY A N 1
ATOM 1516 C CA . GLY A 1 201 ? 6.874 7.434 -5.914 1.00 84.25 201 GLY A CA 1
ATOM 1517 C C . GLY A 1 201 ? 7.611 6.106 -5.698 1.00 84.25 201 GLY A C 1
ATOM 1518 O O . GLY A 1 201 ? 8.755 5.949 -6.133 1.00 84.25 201 GLY A O 1
ATOM 1519 N N . PRO A 1 202 ? 7.003 5.133 -4.998 1.00 86.00 202 PRO A N 1
ATOM 1520 C CA . PRO A 1 202 ? 7.737 3.931 -4.624 1.00 86.00 202 PRO A CA 1
ATOM 1521 C C . PRO A 1 202 ? 7.825 2.928 -5.776 1.00 86.00 202 PRO A C 1
ATOM 1523 O O . PRO A 1 202 ? 8.927 2.594 -6.206 1.00 86.00 202 PRO A O 1
ATOM 1526 N N . ALA A 1 203 ? 6.685 2.480 -6.308 1.00 93.75 203 ALA A N 1
ATOM 1527 C CA . ALA A 1 203 ? 6.649 1.581 -7.457 1.00 93.75 203 ALA A CA 1
ATOM 1528 C C . ALA A 1 203 ? 5.356 1.717 -8.277 1.00 93.75 203 ALA A C 1
ATOM 1530 O O . ALA A 1 203 ? 4.352 2.269 -7.822 1.00 93.75 203 ALA A O 1
ATOM 1531 N N . VAL A 1 204 ? 5.402 1.182 -9.490 1.00 93.25 204 VAL A N 1
ATOM 1532 C CA . VAL A 1 204 ? 4.300 1.038 -10.438 1.00 93.25 204 VAL A CA 1
ATOM 1533 C C . VAL A 1 204 ? 4.207 -0.439 -10.813 1.00 93.25 204 VAL A C 1
ATOM 1535 O O . VAL A 1 204 ? 5.229 -1.077 -11.070 1.00 93.25 204 VAL A O 1
ATOM 1538 N N . VAL A 1 205 ? 2.992 -0.983 -10.831 1.00 93.12 205 VAL A N 1
ATOM 1539 C CA . VAL A 1 205 ? 2.700 -2.345 -11.296 1.00 93.12 205 VAL A CA 1
ATOM 1540 C C . VAL A 1 205 ? 1.541 -2.326 -12.280 1.00 93.12 205 VAL A C 1
ATOM 1542 O O . VAL A 1 205 ? 0.650 -1.487 -12.166 1.00 93.12 205 VAL A O 1
ATOM 1545 N N . SER A 1 206 ? 1.501 -3.276 -13.212 1.00 91.12 206 SER A N 1
ATOM 1546 C CA . SER A 1 206 ? 0.357 -3.414 -14.110 1.00 91.12 206 SER A CA 1
ATOM 1547 C C . SER A 1 206 ? -0.902 -3.858 -13.371 1.00 91.12 206 SER A C 1
ATOM 1549 O O . SER A 1 206 ? -0.843 -4.563 -12.360 1.00 91.12 206 SER A O 1
ATOM 1551 N N . GLU A 1 207 ? -2.059 -3.528 -13.943 1.00 91.19 207 GLU A N 1
ATOM 1552 C CA . GLU A 1 207 ? -3.353 -4.064 -13.513 1.00 91.19 207 GLU A CA 1
ATOM 1553 C C . GLU A 1 207 ? -3.365 -5.608 -13.467 1.00 91.19 207 GLU A C 1
ATOM 1555 O O . GLU A 1 207 ? -3.947 -6.210 -12.568 1.00 91.19 207 GLU A O 1
ATOM 1560 N N . GLU A 1 208 ? -2.693 -6.275 -14.412 1.00 90.81 208 GLU A N 1
ATOM 1561 C CA . GLU A 1 208 ? -2.595 -7.739 -14.432 1.00 90.81 208 GLU A CA 1
ATOM 1562 C C . GLU A 1 208 ? -1.832 -8.281 -13.218 1.00 90.81 208 GLU A C 1
ATOM 1564 O O . GLU A 1 208 ? -2.323 -9.187 -12.541 1.00 90.81 208 GLU A O 1
ATOM 1569 N N . THR A 1 209 ? -0.664 -7.710 -12.910 1.00 91.31 209 THR A N 1
ATOM 1570 C CA . THR A 1 209 ? 0.104 -8.078 -11.715 1.00 91.31 209 THR A CA 1
ATOM 1571 C C . THR A 1 209 ? -0.691 -7.769 -10.453 1.00 91.31 209 THR A C 1
ATOM 1573 O O . THR A 1 209 ? -0.755 -8.605 -9.557 1.00 91.31 209 THR A O 1
ATOM 1576 N N . ALA A 1 210 ? -1.365 -6.618 -10.392 1.00 92.69 210 ALA A N 1
ATOM 1577 C CA . ALA A 1 210 ? -2.193 -6.260 -9.248 1.00 92.69 210 ALA A CA 1
ATOM 1578 C C . ALA A 1 210 ? -3.332 -7.263 -9.002 1.00 92.69 210 ALA A C 1
ATOM 1580 O O . ALA A 1 210 ? -3.584 -7.599 -7.846 1.00 92.69 210 ALA A O 1
ATOM 1581 N N . ARG A 1 211 ? -3.974 -7.786 -10.057 1.00 91.25 211 ARG A N 1
ATOM 1582 C CA . ARG A 1 211 ? -4.980 -8.857 -9.939 1.00 91.25 211 ARG A CA 1
ATOM 1583 C C . ARG A 1 211 ? -4.375 -10.181 -9.476 1.00 91.25 211 ARG A C 1
ATOM 1585 O O . ARG A 1 211 ? -4.894 -10.775 -8.540 1.00 91.25 211 ARG A O 1
ATOM 1592 N N . LYS A 1 212 ? -3.263 -10.628 -10.076 1.00 90.75 212 LYS A N 1
ATOM 1593 C CA . LYS A 1 212 ? -2.578 -11.883 -9.682 1.00 90.75 212 LYS A CA 1
ATOM 1594 C C . LYS A 1 212 ? -2.146 -11.880 -8.213 1.00 90.75 212 LYS A C 1
ATOM 1596 O O . LYS A 1 212 ? -2.144 -12.918 -7.555 1.00 90.75 212 LYS A O 1
ATOM 1601 N N . LEU A 1 213 ? -1.767 -10.709 -7.709 1.00 91.44 213 LEU A N 1
ATOM 1602 C CA . LEU A 1 213 ? -1.333 -10.505 -6.331 1.00 91.44 213 LEU A CA 1
ATOM 1603 C C . LEU A 1 213 ? -2.477 -10.162 -5.367 1.00 91.44 213 LEU A C 1
ATOM 1605 O O . LEU A 1 213 ? -2.209 -10.000 -4.182 1.00 91.44 213 LEU A O 1
ATOM 1609 N N . ASP A 1 214 ? -3.717 -10.042 -5.851 1.00 91.44 214 ASP A N 1
ATOM 1610 C CA . ASP A 1 214 ? -4.877 -9.599 -5.069 1.00 91.44 214 ASP A CA 1
ATOM 1611 C C . ASP A 1 214 ? -4.641 -8.260 -4.331 1.00 91.44 214 ASP A C 1
ATOM 1613 O O . ASP A 1 214 ? -5.004 -8.048 -3.174 1.00 91.44 214 ASP A O 1
ATOM 1617 N N . LEU A 1 215 ? -4.005 -7.297 -5.012 1.00 93.06 215 LEU A N 1
ATOM 1618 C CA . LEU A 1 215 ? -3.742 -5.968 -4.441 1.00 93.06 215 LEU A CA 1
ATOM 1619 C C . LEU A 1 215 ? -5.013 -5.114 -4.307 1.00 93.06 215 LEU A C 1
ATOM 1621 O O . LEU A 1 215 ? -4.957 -3.991 -3.807 1.00 93.06 215 LEU A O 1
ATOM 1625 N N . ALA A 1 216 ? -6.160 -5.592 -4.796 1.00 90.44 216 ALA A N 1
ATOM 1626 C CA . ALA A 1 216 ? -7.458 -4.990 -4.495 1.00 90.44 216 ALA A CA 1
ATOM 1627 C C . ALA A 1 216 ? -7.785 -5.100 -2.998 1.00 90.44 216 ALA A C 1
ATOM 1629 O O . ALA A 1 216 ? -8.397 -4.195 -2.440 1.00 90.44 216 ALA A O 1
ATOM 1630 N N . ARG A 1 217 ? -7.289 -6.146 -2.325 1.00 92.81 217 ARG A N 1
ATOM 1631 C CA . ARG A 1 217 ? -7.518 -6.374 -0.897 1.00 92.81 217 ARG A CA 1
ATOM 1632 C C . ARG A 1 217 ? -6.804 -5.375 0.019 1.00 92.81 217 ARG A C 1
ATOM 1634 O O . ARG A 1 217 ? -7.252 -5.182 1.145 1.00 92.81 217 ARG A O 1
ATOM 1641 N N . TYR A 1 218 ? -5.722 -4.741 -0.441 1.00 95.94 218 TYR A N 1
ATOM 1642 C CA . TYR A 1 218 ? -4.905 -3.805 0.345 1.00 95.94 218 TYR A CA 1
ATOM 1643 C C . TYR A 1 218 ? -4.718 -2.475 -0.397 1.00 95.94 218 TYR A C 1
ATOM 1645 O O . TYR A 1 218 ? -3.683 -2.224 -1.017 1.00 95.94 218 TYR A O 1
ATOM 1653 N N . GLU A 1 219 ? -5.729 -1.613 -0.342 1.00 97.00 219 GLU A N 1
ATOM 1654 C CA . GLU A 1 219 ? -5.734 -0.309 -1.010 1.00 97.00 219 GLU A CA 1
ATOM 1655 C C . GLU A 1 219 ? -5.135 0.797 -0.112 1.00 97.00 219 GLU A C 1
ATOM 1657 O O . GLU A 1 219 ? -5.130 0.700 1.116 1.00 97.00 219 GLU A O 1
ATOM 1662 N N . ILE A 1 220 ? -4.637 1.878 -0.717 1.00 97.62 220 ILE A N 1
ATOM 1663 C CA . ILE A 1 220 ? -4.373 3.148 -0.025 1.00 97.62 220 ILE A CA 1
ATOM 1664 C C . ILE A 1 220 ? -5.458 4.137 -0.469 1.00 97.62 220 ILE A C 1
ATOM 1666 O O . ILE A 1 220 ? -5.621 4.323 -1.676 1.00 97.62 220 ILE A O 1
ATOM 1670 N N . PRO A 1 221 ? -6.192 4.789 0.449 1.00 96.94 221 PRO A N 1
ATOM 1671 C CA . PRO A 1 221 ? -7.259 5.703 0.061 1.00 96.94 221 PRO A CA 1
ATOM 1672 C C . PRO A 1 221 ? -6.701 6.898 -0.726 1.00 96.94 221 PRO A C 1
ATOM 1674 O O . PRO A 1 221 ? -5.767 7.562 -0.279 1.00 96.94 221 PRO A O 1
ATOM 1677 N N . GLY A 1 222 ? -7.303 7.171 -1.887 1.00 94.94 2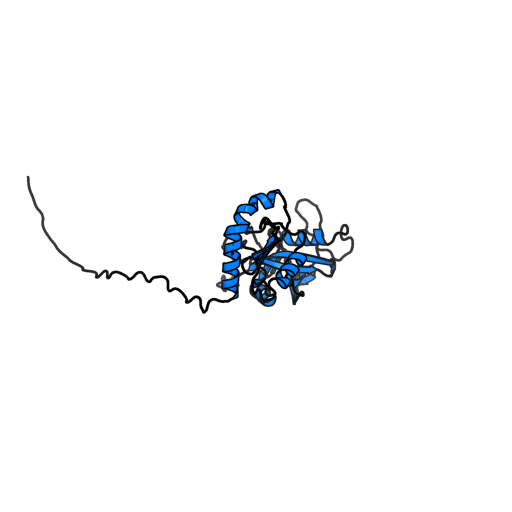22 GLY A N 1
ATOM 1678 C CA . GLY A 1 222 ? -6.897 8.227 -2.822 1.00 94.94 222 GLY A CA 1
ATOM 1679 C C . GLY A 1 222 ? -6.378 7.684 -4.157 1.00 94.94 222 GLY A C 1
ATOM 1680 O O . GLY A 1 222 ? -6.401 6.481 -4.417 1.00 94.94 222 GLY A O 1
ATOM 1681 N N . THR A 1 223 ? -5.931 8.582 -5.030 1.00 94.38 223 THR A N 1
ATOM 1682 C CA . THR A 1 223 ? -5.433 8.257 -6.375 1.00 94.38 223 THR A CA 1
ATOM 1683 C C . THR A 1 223 ? -4.001 8.735 -6.578 1.00 94.38 223 THR A C 1
ATOM 1685 O O . THR A 1 223 ? -3.545 9.675 -5.935 1.00 94.38 223 THR A O 1
ATOM 1688 N N . MET A 1 224 ? -3.253 8.074 -7.461 1.00 93.06 224 MET A N 1
ATOM 1689 C CA . MET A 1 224 ? -1.939 8.546 -7.894 1.00 93.06 224 MET A CA 1
ATOM 1690 C C . MET A 1 224 ? -2.024 8.988 -9.347 1.00 93.06 224 MET A C 1
ATOM 1692 O O . MET A 1 224 ? -2.277 8.175 -10.228 1.00 93.06 224 MET A O 1
ATOM 1696 N N . THR A 1 225 ? -1.808 10.271 -9.608 1.00 91.25 225 THR A N 1
ATOM 1697 C CA . THR A 1 225 ? -1.736 10.806 -10.966 1.00 91.25 225 THR A CA 1
ATOM 1698 C C . THR A 1 225 ? -0.304 10.712 -11.468 1.00 91.25 225 THR A C 1
ATOM 1700 O O . THR A 1 225 ? 0.594 11.350 -10.918 1.00 91.25 225 THR A O 1
ATOM 1703 N N . LEU A 1 226 ? -0.098 9.934 -12.526 1.00 87.62 226 LEU A N 1
ATOM 1704 C CA . LEU A 1 226 ? 1.190 9.774 -13.189 1.00 87.62 226 LEU A CA 1
ATOM 1705 C C . LEU A 1 226 ? 1.207 10.550 -14.510 1.00 87.62 226 LEU A C 1
ATOM 1707 O O . LEU A 1 226 ? 0.232 10.539 -15.268 1.00 87.62 226 LEU A O 1
ATOM 1711 N N . ASN A 1 227 ? 2.305 11.270 -14.764 1.00 81.56 227 ASN A N 1
ATOM 1712 C CA . ASN A 1 227 ? 2.511 12.099 -15.963 1.00 81.56 227 ASN A CA 1
ATOM 1713 C C . ASN A 1 227 ? 1.363 13.073 -16.261 1.00 81.56 227 ASN A C 1
ATOM 1715 O O . ASN A 1 227 ? 1.071 13.333 -17.418 1.00 81.56 227 ASN A O 1
ATOM 1719 N N . ARG A 1 228 ? 0.690 13.594 -15.224 1.00 71.00 228 ARG A N 1
ATOM 1720 C CA . ARG A 1 228 ? -0.457 14.525 -15.325 1.00 71.00 228 ARG A CA 1
ATOM 1721 C C . ARG A 1 228 ? -1.713 13.976 -16.023 1.00 71.00 228 ARG A C 1
ATOM 1723 O O . ARG A 1 228 ? -2.685 14.716 -16.143 1.00 71.00 228 ARG A O 1
ATOM 1730 N N . HIS A 1 229 ? -1.738 12.707 -16.433 1.00 72.94 229 HIS A N 1
ATOM 1731 C CA . HIS A 1 229 ? -2.827 12.171 -17.261 1.00 72.94 229 HIS A CA 1
ATOM 1732 C C . HIS A 1 229 ? -3.387 10.838 -16.756 1.00 72.94 229 HIS A C 1
ATOM 1734 O O . HIS A 1 229 ? -4.596 10.623 -16.816 1.00 72.94 229 HIS A O 1
ATOM 1740 N N . ALA A 1 230 ? -2.548 9.953 -16.213 1.00 83.50 230 ALA A N 1
ATOM 1741 C CA . ALA A 1 230 ? -2.985 8.628 -15.785 1.00 83.50 230 ALA A CA 1
ATOM 1742 C C . ALA A 1 230 ? -3.361 8.629 -14.298 1.00 83.50 230 ALA A C 1
ATOM 1744 O O . ALA A 1 230 ? -2.487 8.645 -13.431 1.00 83.50 230 ALA A O 1
ATOM 1745 N N . LYS A 1 231 ? -4.664 8.590 -13.993 1.00 90.06 231 LYS A N 1
ATOM 1746 C CA . LYS A 1 231 ? -5.153 8.354 -12.628 1.00 90.06 231 LYS A CA 1
ATOM 1747 C C . LYS A 1 231 ? -5.067 6.866 -12.307 1.00 90.06 231 LYS A C 1
ATOM 1749 O O . LYS A 1 231 ? -5.799 6.058 -12.868 1.00 90.06 231 LYS A O 1
ATOM 1754 N N . CYS A 1 232 ? -4.174 6.525 -11.394 1.00 92.31 232 CYS A N 1
ATOM 1755 C CA . CYS A 1 232 ? -3.913 5.164 -10.957 1.00 92.31 232 CYS A CA 1
ATOM 1756 C C . CYS A 1 232 ? -4.545 4.926 -9.586 1.00 92.31 232 CYS A C 1
ATOM 1758 O O . CYS A 1 232 ? -4.492 5.788 -8.699 1.00 92.31 232 CYS A O 1
ATOM 1760 N N . ARG A 1 233 ? -5.094 3.725 -9.387 1.00 94.62 233 ARG A N 1
ATOM 1761 C CA . ARG A 1 233 ? -5.430 3.243 -8.043 1.00 94.62 233 ARG A CA 1
ATOM 1762 C C . ARG A 1 233 ? -4.137 3.053 -7.253 1.00 94.62 233 ARG A C 1
ATOM 1764 O O . ARG A 1 233 ? -3.100 2.713 -7.822 1.00 94.62 233 ARG A O 1
ATOM 1771 N N . ARG A 1 234 ? -4.195 3.266 -5.941 1.00 96.62 234 ARG A N 1
ATOM 1772 C CA . ARG A 1 234 ? -3.051 3.085 -5.044 1.00 96.62 234 ARG A CA 1
ATOM 1773 C C . ARG A 1 234 ? -3.252 1.842 -4.197 1.00 96.62 234 ARG A C 1
ATOM 1775 O O . ARG A 1 234 ? -4.319 1.653 -3.629 1.00 96.62 234 ARG A O 1
ATOM 1782 N N . ALA A 1 235 ? -2.237 1.001 -4.098 1.00 97.00 235 ALA A N 1
ATOM 1783 C CA . ALA A 1 235 ? -2.290 -0.220 -3.303 1.00 97.00 235 ALA A CA 1
ATOM 1784 C C . ALA A 1 235 ? -1.029 -0.389 -2.460 1.00 97.00 235 ALA A C 1
ATOM 1786 O O . ALA A 1 235 ? -0.043 0.322 -2.648 1.00 97.00 235 ALA A O 1
ATOM 1787 N N . ARG A 1 236 ? -1.050 -1.344 -1.535 1.00 96.31 236 ARG A N 1
ATOM 1788 C CA . ARG A 1 236 ? 0.144 -1.826 -0.846 1.00 96.31 236 ARG A CA 1
ATOM 1789 C C . ARG A 1 236 ? 0.628 -3.114 -1.464 1.00 96.31 236 ARG A C 1
ATOM 1791 O O . ARG A 1 236 ? -0.152 -4.042 -1.643 1.00 96.31 236 ARG A O 1
ATOM 1798 N N . ALA A 1 237 ? 1.928 -3.185 -1.699 1.00 95.81 237 ALA A N 1
ATOM 1799 C CA . ALA A 1 237 ? 2.588 -4.418 -2.087 1.00 95.81 237 ALA A CA 1
ATOM 1800 C C . ALA A 1 237 ? 3.822 -4.648 -1.214 1.00 95.81 237 ALA A C 1
ATOM 1802 O O . ALA A 1 237 ? 4.508 -3.704 -0.811 1.00 95.81 237 ALA A O 1
ATOM 1803 N N . ARG A 1 238 ? 4.073 -5.923 -0.926 1.00 94.81 238 ARG A N 1
ATOM 1804 C CA . ARG A 1 238 ? 5.275 -6.421 -0.269 1.00 94.81 238 ARG A CA 1
ATOM 1805 C C . ARG A 1 238 ? 6.310 -6.741 -1.337 1.00 94.81 238 ARG A C 1
ATOM 1807 O O . ARG A 1 238 ? 6.016 -7.493 -2.262 1.00 94.81 238 ARG A O 1
ATOM 1814 N N . PHE A 1 239 ? 7.500 -6.179 -1.199 1.00 92.75 239 PHE A N 1
ATOM 1815 C CA . PHE A 1 239 ? 8.654 -6.411 -2.052 1.00 92.75 239 PHE A CA 1
ATOM 1816 C C . PHE A 1 239 ? 9.733 -7.104 -1.233 1.00 92.75 239 PHE A C 1
ATOM 1818 O O . PHE A 1 239 ? 10.195 -6.574 -0.223 1.00 92.75 239 PHE A O 1
ATOM 1825 N N . VAL A 1 240 ? 10.157 -8.271 -1.705 1.00 89.88 240 VAL A N 1
ATOM 1826 C CA . VAL A 1 240 ? 11.254 -9.041 -1.127 1.00 89.88 240 VAL A CA 1
ATOM 1827 C C . VAL A 1 240 ? 12.401 -9.080 -2.124 1.00 89.88 240 VAL A C 1
ATOM 1829 O O . VAL A 1 240 ? 12.251 -9.541 -3.258 1.00 89.88 240 VAL A O 1
ATOM 1832 N N . LEU A 1 241 ? 13.567 -8.619 -1.679 1.00 85.62 241 LEU A N 1
ATOM 1833 C CA . LEU A 1 241 ? 14.822 -8.712 -2.411 1.00 85.62 241 LEU A CA 1
ATOM 1834 C C . LEU A 1 241 ? 15.749 -9.663 -1.657 1.00 85.62 241 LEU A C 1
ATOM 1836 O O . LEU A 1 241 ? 16.507 -9.247 -0.781 1.00 85.62 241 LEU A O 1
ATOM 1840 N N . LYS A 1 242 ? 15.684 -10.955 -2.010 1.00 80.50 242 LYS A N 1
ATOM 1841 C CA . LYS A 1 242 ? 16.412 -12.037 -1.319 1.00 80.50 242 LYS A CA 1
ATOM 1842 C C . LYS A 1 242 ? 17.909 -11.749 -1.191 1.00 80.50 242 LYS A C 1
ATOM 1844 O O . LYS A 1 242 ? 18.458 -11.882 -0.104 1.00 80.50 242 LYS A O 1
ATOM 1849 N N . LYS A 1 243 ? 18.543 -11.293 -2.280 1.00 75.69 243 LYS A N 1
ATOM 1850 C CA . LYS A 1 243 ? 19.979 -10.959 -2.320 1.00 75.69 243 LYS A CA 1
ATOM 1851 C C . LYS A 1 243 ? 20.364 -9.894 -1.285 1.00 75.69 243 LYS A C 1
ATOM 1853 O O . LYS A 1 243 ? 21.427 -9.984 -0.690 1.00 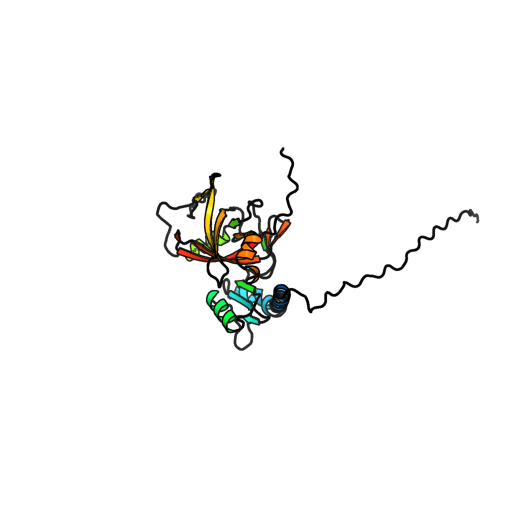75.69 243 LYS A O 1
ATOM 1858 N N . ALA A 1 244 ? 19.484 -8.924 -1.043 1.00 74.06 244 ALA A N 1
ATOM 1859 C CA . ALA A 1 244 ? 19.707 -7.850 -0.082 1.00 74.06 244 ALA A CA 1
ATOM 1860 C C . ALA A 1 244 ? 19.128 -8.152 1.312 1.00 74.06 244 ALA A C 1
ATOM 1862 O O . ALA A 1 244 ? 19.225 -7.310 2.194 1.00 74.06 244 ALA A O 1
ATOM 1863 N N . LYS A 1 245 ? 18.481 -9.312 1.511 1.00 81.75 245 LYS A N 1
ATOM 1864 C CA . LYS A 1 245 ? 17.682 -9.628 2.711 1.00 81.75 245 LYS A CA 1
ATOM 1865 C C . LYS A 1 245 ? 16.667 -8.526 3.067 1.00 81.75 245 LYS A C 1
ATOM 1867 O O . LYS A 1 245 ? 16.327 -8.344 4.231 1.00 81.75 245 LYS A O 1
ATOM 1872 N N . ALA A 1 246 ? 16.180 -7.794 2.064 1.00 84.38 246 ALA A N 1
ATOM 1873 C CA . ALA A 1 246 ? 15.206 -6.730 2.263 1.00 84.38 246 ALA A CA 1
ATOM 1874 C C . ALA A 1 246 ? 13.785 -7.270 2.096 1.00 84.38 246 ALA A C 1
ATOM 1876 O O . ALA A 1 246 ? 13.497 -7.979 1.129 1.00 84.38 246 ALA A O 1
ATOM 1877 N N . ASP A 1 247 ? 12.904 -6.881 3.012 1.00 89.62 247 ASP A N 1
ATOM 1878 C CA . ASP A 1 247 ? 11.478 -7.192 2.998 1.00 89.62 247 ASP A CA 1
ATOM 1879 C C . ASP A 1 247 ? 10.704 -5.938 3.405 1.00 89.62 247 ASP A C 1
ATOM 1881 O O . ASP A 1 247 ? 10.735 -5.511 4.562 1.00 89.62 247 ASP A O 1
ATOM 1885 N N . VAL A 1 248 ? 10.087 -5.283 2.423 1.00 90.88 248 VAL A N 1
ATOM 1886 C CA . VAL A 1 248 ? 9.469 -3.966 2.598 1.00 90.88 248 VAL A CA 1
ATOM 1887 C C . VAL A 1 248 ? 8.053 -3.948 2.052 1.00 90.88 248 VAL A C 1
ATOM 1889 O O . VAL A 1 248 ? 7.764 -4.536 1.015 1.00 90.88 248 VAL A O 1
ATOM 1892 N N . VAL A 1 249 ? 7.164 -3.216 2.720 1.00 93.81 249 VAL A N 1
ATOM 1893 C CA . VAL A 1 249 ? 5.820 -2.919 2.214 1.00 93.81 249 VAL A CA 1
ATOM 1894 C C . VAL A 1 249 ? 5.768 -1.449 1.838 1.00 93.81 249 VAL A C 1
ATOM 1896 O O . VAL A 1 249 ? 6.015 -0.587 2.679 1.00 93.81 249 VAL A O 1
ATOM 1899 N N . VAL A 1 250 ? 5.449 -1.163 0.577 1.00 94.88 250 VAL A N 1
ATOM 1900 C CA . VAL A 1 250 ? 5.382 0.204 0.044 1.00 94.88 250 VAL A CA 1
ATOM 1901 C C . VAL A 1 250 ? 4.076 0.449 -0.703 1.00 94.88 250 VAL A C 1
ATOM 1903 O O . VAL A 1 250 ? 3.342 -0.482 -1.045 1.00 94.88 250 VAL A O 1
ATOM 1906 N N . GLY A 1 251 ? 3.774 1.725 -0.946 1.00 95.69 251 GLY A N 1
ATOM 1907 C CA . GLY A 1 251 ? 2.684 2.120 -1.830 1.00 95.69 251 GLY A CA 1
ATOM 1908 C C . GLY A 1 251 ? 3.046 1.876 -3.290 1.00 95.69 251 GLY A C 1
ATOM 1909 O O . GLY A 1 251 ? 4.160 2.167 -3.713 1.00 95.69 251 GLY A O 1
ATOM 1910 N N . VAL A 1 252 ? 2.103 1.367 -4.070 1.00 95.88 252 VAL A N 1
ATOM 1911 C CA . VAL A 1 252 ? 2.264 1.167 -5.509 1.00 95.88 252 VAL A CA 1
ATOM 1912 C C . VAL A 1 252 ? 1.143 1.855 -6.266 1.00 95.88 252 VAL A C 1
ATOM 1914 O O . VAL A 1 252 ? -0.009 1.848 -5.825 1.00 95.88 252 VAL A O 1
ATOM 1917 N N . ALA A 1 253 ? 1.475 2.436 -7.413 1.00 94.94 253 ALA A N 1
ATOM 1918 C CA . ALA A 1 253 ? 0.482 2.792 -8.411 1.00 94.94 253 ALA A CA 1
ATOM 1919 C C . ALA A 1 253 ? 0.116 1.542 -9.208 1.00 94.94 253 ALA A C 1
ATOM 1921 O O . ALA A 1 253 ? 0.993 0.866 -9.747 1.00 94.94 253 ALA A O 1
ATOM 1922 N N . VAL A 1 254 ? -1.175 1.248 -9.302 1.00 94.31 254 VAL A N 1
ATOM 1923 C CA . VAL A 1 254 ? -1.681 0.234 -10.221 1.00 94.31 254 VAL A CA 1
ATOM 1924 C C . VAL A 1 254 ? -1.939 0.925 -11.551 1.00 94.31 254 VAL A C 1
ATOM 1926 O O . VAL A 1 254 ? -2.898 1.689 -11.685 1.00 94.31 254 VAL A O 1
ATOM 1929 N N . TRP A 1 255 ? -1.023 0.716 -12.494 1.00 88.69 255 TRP A N 1
ATOM 1930 C CA . TRP A 1 255 ? -1.089 1.300 -13.822 1.00 88.69 255 TRP A CA 1
ATOM 1931 C C . TRP A 1 255 ? -2.285 0.700 -14.560 1.00 88.69 255 TRP A C 1
ATOM 1933 O O . TRP A 1 255 ? -2.306 -0.523 -14.781 1.00 88.69 255 TRP A O 1
ATOM 1943 N N . PRO A 1 256 ? -3.280 1.522 -14.941 1.00 81.88 256 PRO A N 1
ATOM 1944 C CA . PRO A 1 256 ? -4.404 1.024 -15.710 1.00 81.88 256 PRO A CA 1
ATOM 1945 C C . PRO A 1 256 ? -3.860 0.446 -17.013 1.00 81.88 256 PRO A C 1
ATOM 1947 O O . PRO A 1 256 ? -2.873 0.948 -17.556 1.00 81.88 256 PRO A O 1
ATOM 1950 N N . LYS A 1 257 ? -4.487 -0.620 -17.526 1.00 71.19 257 LYS A N 1
ATOM 1951 C CA . LYS A 1 257 ? -4.126 -1.159 -18.843 1.00 71.19 257 LYS A CA 1
ATOM 1952 C C . LYS A 1 257 ? -4.071 0.027 -19.817 1.00 71.19 257 LYS A C 1
ATOM 1954 O O . LYS A 1 257 ? -5.092 0.712 -19.926 1.00 71.19 257 LYS A O 1
ATOM 1959 N N . PRO A 1 258 ? -2.924 0.319 -20.463 1.00 58.09 258 PRO A N 1
ATOM 1960 C CA . PRO A 1 258 ? -2.875 1.421 -21.405 1.00 58.09 258 PRO A CA 1
ATOM 1961 C C . PRO A 1 258 ? -3.985 1.174 -22.421 1.00 58.09 258 PRO A C 1
ATOM 1963 O O . PRO A 1 258 ? -4.092 0.068 -22.965 1.00 58.09 258 PRO A O 1
ATOM 1966 N N . ALA A 1 259 ? -4.865 2.165 -22.608 1.00 51.16 259 ALA A N 1
ATOM 1967 C CA . ALA A 1 259 ? -5.781 2.147 -23.738 1.00 51.16 259 ALA A CA 1
ATOM 1968 C C . ALA A 1 259 ? -4.906 1.859 -24.952 1.00 51.16 259 ALA A C 1
ATOM 1970 O O . ALA A 1 259 ? -3.889 2.541 -25.091 1.00 51.16 259 ALA A O 1
ATOM 1971 N N . ALA A 1 260 ? -5.225 0.801 -25.711 1.00 50.25 260 ALA A N 1
ATOM 1972 C CA . ALA A 1 260 ? -4.400 0.337 -26.820 1.00 50.25 260 ALA A CA 1
ATOM 1973 C C . ALA A 1 260 ? -3.927 1.568 -27.584 1.00 50.25 260 ALA A C 1
ATOM 1975 O O . ALA A 1 260 ? -4.749 2.299 -28.143 1.00 50.25 260 ALA A O 1
ATOM 1976 N N . THR A 1 261 ? -2.637 1.884 -27.465 1.00 46.09 261 THR A N 1
ATOM 1977 C CA . THR A 1 261 ? -2.111 3.108 -28.041 1.00 46.09 261 THR A CA 1
ATOM 1978 C C . THR A 1 261 ? -2.404 2.988 -29.522 1.00 46.09 261 THR A C 1
ATOM 1980 O O . THR A 1 261 ? -1.991 2.018 -30.163 1.00 46.09 261 THR A O 1
ATOM 1983 N N . LYS A 1 262 ? -3.193 3.928 -30.066 1.00 43.44 262 LYS A N 1
ATOM 1984 C CA . LYS A 1 262 ? -3.243 4.121 -31.515 1.00 43.44 262 LYS A CA 1
ATOM 1985 C C . LYS A 1 262 ? -1.782 4.203 -31.918 1.00 43.44 262 LYS A C 1
ATOM 1987 O O . LYS A 1 262 ? -1.093 5.096 -31.427 1.00 43.44 262 LYS A O 1
ATOM 1992 N N . LYS A 1 263 ? -1.301 3.201 -32.661 1.00 36.88 263 LYS A N 1
ATOM 1993 C CA . LYS A 1 263 ? 0.094 3.114 -33.088 1.00 36.88 263 LYS A CA 1
ATOM 1994 C C . LYS A 1 263 ? 0.461 4.496 -33.607 1.00 36.88 263 LYS A C 1
ATOM 1996 O O . LYS A 1 263 ? -0.146 4.947 -34.578 1.00 36.88 263 LYS A O 1
ATOM 2001 N N . PHE A 1 264 ? 1.362 5.196 -32.921 1.00 38.88 264 PHE A N 1
ATOM 2002 C CA . PHE A 1 264 ? 1.938 6.385 -33.522 1.00 38.88 264 PHE A CA 1
ATOM 2003 C C . PHE A 1 264 ? 2.633 5.879 -34.786 1.00 38.88 264 PHE A C 1
ATOM 2005 O O . PHE A 1 264 ? 3.402 4.916 -34.684 1.00 38.88 264 PHE A O 1
ATOM 2012 N N . PRO A 1 265 ? 2.289 6.406 -35.973 1.00 32.66 265 PRO A N 1
ATOM 2013 C CA . PRO A 1 265 ? 2.983 6.001 -37.178 1.00 32.66 265 PRO A CA 1
ATOM 2014 C C . PRO A 1 265 ? 4.482 6.245 -36.955 1.00 32.66 265 PRO A C 1
ATOM 2016 O O . PRO A 1 265 ? 4.837 7.245 -36.317 1.00 32.66 265 PRO A O 1
ATOM 2019 N N . PRO A 1 266 ? 5.350 5.318 -37.394 1.00 39.62 266 PRO A N 1
ATOM 2020 C CA . PRO A 1 266 ? 6.785 5.548 -37.333 1.00 39.62 266 PRO A CA 1
ATOM 2021 C C . PRO A 1 266 ? 7.091 6.878 -38.033 1.00 39.62 266 PRO A C 1
ATOM 2023 O O . PRO A 1 266 ? 6.510 7.169 -39.081 1.00 39.62 266 PRO A O 1
ATOM 2026 N N . LYS A 1 267 ? 7.930 7.698 -37.394 1.00 41.47 267 LYS A N 1
ATOM 2027 C CA . LYS A 1 267 ? 8.511 8.882 -38.031 1.00 41.47 267 LYS A CA 1
ATOM 2028 C C . LYS A 1 267 ? 9.472 8.463 -39.130 1.00 41.47 267 LYS A C 1
ATOM 2030 O O . LYS A 1 267 ? 10.163 7.442 -38.917 1.00 41.47 267 LYS A O 1
#

pLDDT: mean 76.3, std 21.27, range [32.66, 97.94]

Secondary structure (DSSP, 8-state):
----------------------------GGGS-HHHHHHHHHHHHIIIIIGGGHHHHHHH-TT-EEEEETTEEESB-TTS-B--BS-HHHHHHHHHHH-TT-S-EEEEETT--S-EEE--S-TT-S-EE-HHHHHHHHHHT-SS---SS--EE---TT----EE--EEPTT--EEEEEEEE-TTS-EEEEEEEEE-TT--SSEEEEHHHHHHTTTTSEEEEEEEEETTTEEEEEEEEEEEEGGGTEEEEEEEEEEPPPP----PPP-